Protein AF-A0A2G9ZUY0-F1 (afdb_monomer)

Solvent-accessible surface area (backbone atoms only — not comparable to full-atom values): 12270 Å² total; per-residue (Å²): 106,67,66,59,52,59,14,47,64,51,14,55,31,58,81,40,54,87,73,83,56,62,70,67,46,38,54,47,5,44,55,24,40,57,48,43,39,56,65,32,56,55,41,53,61,54,41,60,54,53,52,50,53,46,62,76,49,45,96,81,33,92,55,50,66,33,51,50,32,45,42,45,16,36,52,19,32,31,48,12,42,27,52,40,38,52,67,50,48,48,62,81,48,26,72,45,37,66,94,46,47,48,51,58,41,17,49,52,30,24,49,42,33,24,54,45,28,40,51,50,20,54,49,46,55,54,47,65,77,73,42,48,78,89,35,64,54,67,67,39,49,51,51,13,54,50,18,40,54,50,12,52,53,40,29,35,66,60,14,31,48,57,45,10,54,53,35,38,52,37,11,69,75,72,30,56,72,52,26,64,27,67,74,46,59,65,16,72,68,40,48,50,24,59,58,52,26,51,60,22,49,52,39,22,51,49,8,50,48,32,44,51,50,44,50,53,45,24,49,42,49,51,74,66,48,70,76,80,79,80,74,89,87,88,85,85,90,79,90,132

Mean predicted aligned error: 6.84 Å

Radius of gyration: 23.86 Å; Cα contacts (8 Å, |Δi|>4): 306; chains: 1; bounding box: 61×29×88 Å

Structure (mmCIF, N/CA/C/O backbone):
data_AF-A0A2G9ZUY0-F1
#
_entry.id   AF-A0A2G9ZUY0-F1
#
loop_
_atom_site.group_PDB
_atom_site.id
_atom_site.type_symbol
_atom_site.label_atom_id
_atom_site.label_alt_id
_atom_site.label_comp_id
_atom_site.label_asym_id
_atom_site.label_entity_id
_atom_site.label_seq_id
_atom_site.pdbx_PDB_ins_code
_atom_site.Cartn_x
_atom_site.Cartn_y
_atom_site.Cartn_z
_atom_site.occupancy
_atom_site.B_iso_or_equiv
_atom_site.auth_seq_id
_atom_site.auth_comp_id
_atom_site.auth_asym_id
_atom_site.auth_atom_id
_atom_site.pdbx_PDB_model_num
ATOM 1 N N . MET A 1 1 ? 13.140 10.279 14.810 1.00 59.69 1 MET A N 1
ATOM 2 C CA . MET A 1 1 ? 13.103 11.668 14.300 1.00 59.69 1 MET A CA 1
ATOM 3 C C . MET A 1 1 ? 14.184 11.906 13.247 1.00 59.69 1 MET A C 1
ATOM 5 O O . MET A 1 1 ? 13.830 12.011 12.085 1.00 59.69 1 MET A O 1
ATOM 9 N N . PHE A 1 2 ? 15.477 11.907 13.608 1.00 71.56 2 PHE A N 1
ATOM 10 C CA . PHE A 1 2 ? 16.575 12.214 12.673 1.00 71.56 2 PHE A CA 1
ATOM 11 C C . PHE A 1 2 ? 16.658 11.255 11.476 1.00 71.56 2 PHE A C 1
ATOM 13 O O . PHE A 1 2 ? 16.732 11.712 10.345 1.00 71.56 2 PHE A O 1
ATOM 20 N N . LEU A 1 3 ? 16.549 9.940 11.709 1.00 73.94 3 LEU A N 1
ATOM 21 C CA . LEU A 1 3 ? 16.533 8.956 10.620 1.00 73.94 3 LEU A CA 1
ATOM 22 C C . LEU A 1 3 ? 15.340 9.160 9.677 1.00 73.94 3 LEU A C 1
ATOM 24 O O . LEU A 1 3 ? 15.550 9.239 8.479 1.00 73.94 3 LEU A O 1
ATOM 28 N N . TYR A 1 4 ? 14.120 9.319 10.200 1.00 74.44 4 TYR A N 1
ATOM 29 C CA . TYR A 1 4 ? 12.908 9.509 9.386 1.00 74.44 4 TYR A CA 1
ATOM 30 C C . TYR A 1 4 ? 12.901 10.827 8.596 1.00 74.44 4 TYR A C 1
ATOM 32 O O . TYR A 1 4 ? 12.612 10.821 7.408 1.00 74.44 4 TYR A O 1
ATOM 40 N N . LEU A 1 5 ? 13.219 11.957 9.237 1.00 80.38 5 LEU A N 1
ATOM 41 C CA . LEU A 1 5 ? 13.191 13.267 8.578 1.00 80.38 5 LEU A CA 1
ATOM 42 C C . LEU A 1 5 ? 14.406 13.481 7.673 1.00 80.38 5 LEU A C 1
ATOM 44 O O . LEU A 1 5 ? 14.263 14.021 6.584 1.00 80.38 5 LEU A O 1
ATOM 48 N N . GLY A 1 6 ? 15.591 13.042 8.103 1.00 80.88 6 GLY A N 1
ATOM 49 C CA . GLY A 1 6 ? 16.813 13.159 7.312 1.00 80.88 6 GLY A CA 1
ATOM 50 C C . GLY A 1 6 ? 16.762 12.315 6.041 1.00 80.88 6 GLY A C 1
ATOM 51 O O . GLY A 1 6 ? 17.119 12.814 4.978 1.00 80.88 6 GLY A O 1
ATOM 52 N N . SER A 1 7 ? 16.277 11.069 6.135 1.00 84.81 7 SER A N 1
ATOM 53 C CA . SER A 1 7 ? 16.076 10.211 4.958 1.00 84.81 7 SER A CA 1
ATOM 54 C C . SER A 1 7 ? 14.887 10.667 4.115 1.00 84.81 7 SER A C 1
ATOM 56 O O . SER A 1 7 ? 15.090 10.966 2.948 1.00 84.81 7 SER A O 1
ATOM 58 N N . GLY A 1 8 ? 13.698 10.846 4.700 1.00 85.31 8 GLY A N 1
ATOM 59 C CA . GLY A 1 8 ? 12.468 11.135 3.952 1.00 85.31 8 GLY A CA 1
ATOM 60 C C . GLY A 1 8 ? 12.451 12.472 3.206 1.00 85.31 8 GLY A C 1
ATOM 61 O O . GLY A 1 8 ? 11.981 12.558 2.070 1.00 85.31 8 GLY A O 1
ATOM 62 N N . VAL A 1 9 ? 12.987 13.541 3.808 1.00 91.19 9 VAL A N 1
ATOM 63 C CA . VAL A 1 9 ? 12.957 14.873 3.172 1.00 91.19 9 VAL A CA 1
ATOM 64 C C . VAL A 1 9 ? 13.841 14.903 1.926 1.00 91.19 9 VAL A C 1
ATOM 66 O O . VAL A 1 9 ? 13.413 15.388 0.883 1.00 91.19 9 VAL A O 1
ATOM 69 N N . ILE A 1 10 ? 15.058 14.359 2.004 1.00 92.06 10 ILE A N 1
ATOM 70 C CA . ILE A 1 10 ? 15.968 14.297 0.847 1.00 92.06 10 ILE A CA 1
ATOM 71 C C . ILE A 1 10 ? 15.555 13.161 -0.102 1.00 92.06 10 ILE A C 1
ATOM 73 O O . ILE A 1 10 ? 15.639 13.303 -1.321 1.00 92.06 10 ILE A O 1
ATOM 77 N N . GLY A 1 11 ? 15.048 12.054 0.438 1.00 91.62 11 GLY A N 1
ATOM 78 C CA . GLY A 1 11 ? 14.553 10.898 -0.305 1.00 91.62 11 GLY A CA 1
ATOM 79 C C . GLY A 1 11 ? 13.386 11.219 -1.238 1.00 91.62 11 GLY A C 1
ATOM 80 O O . GLY A 1 11 ? 13.266 10.581 -2.279 1.00 91.62 11 GLY A O 1
ATOM 81 N N . THR A 1 12 ? 12.647 12.309 -0.985 1.00 93.62 12 THR A N 1
ATOM 82 C CA . THR A 1 12 ? 11.624 12.863 -1.900 1.00 93.62 12 THR A CA 1
ATOM 83 C C . THR A 1 12 ? 12.144 13.032 -3.339 1.00 93.62 12 THR A C 1
ATOM 85 O O . THR A 1 12 ? 11.386 12.916 -4.306 1.00 93.62 12 THR A O 1
ATOM 88 N N . PHE A 1 13 ? 13.452 13.239 -3.519 1.00 96.12 13 PHE A N 1
ATOM 89 C CA . PHE A 1 13 ? 14.092 13.313 -4.832 1.00 96.12 13 PHE A CA 1
ATOM 90 C C . PHE A 1 13 ? 13.958 12.043 -5.686 1.00 96.12 13 PHE A C 1
ATOM 92 O O . PHE A 1 13 ? 14.128 12.133 -6.902 1.00 96.12 13 PHE A O 1
ATOM 99 N N . HIS A 1 14 ? 13.572 10.891 -5.127 1.00 96.31 14 HIS A N 1
ATOM 100 C CA . HIS A 1 14 ? 13.269 9.697 -5.923 1.00 96.31 14 HIS A CA 1
ATOM 101 C C . HIS A 1 14 ? 12.047 9.838 -6.845 1.00 96.31 14 HIS A C 1
ATOM 103 O O . HIS A 1 14 ? 11.922 9.115 -7.830 1.00 96.31 14 HIS A O 1
ATOM 109 N N . HIS A 1 15 ? 11.195 10.839 -6.611 1.00 96.06 15 HIS A N 1
ATOM 110 C CA . HIS A 1 15 ? 10.113 11.215 -7.522 1.00 96.06 15 HIS A CA 1
ATOM 111 C C . HIS A 1 15 ? 10.594 12.086 -8.687 1.00 96.06 15 HIS A C 1
ATOM 113 O O . HIS A 1 15 ? 9.848 12.321 -9.636 1.00 96.06 15 HIS A O 1
ATOM 119 N N . LEU A 1 16 ? 11.832 12.576 -8.616 1.00 96.62 16 LEU A N 1
ATOM 120 C CA . LEU A 1 16 ? 12.388 13.537 -9.557 1.00 96.62 16 LEU A CA 1
ATOM 121 C C . LEU A 1 16 ? 13.420 12.922 -10.507 1.00 96.62 16 LEU A C 1
ATOM 123 O O . LEU A 1 16 ? 13.912 13.627 -11.381 1.00 96.62 16 LEU A O 1
ATOM 127 N N . TYR A 1 17 ? 13.731 11.624 -10.404 1.00 96.50 17 TYR A N 1
ATOM 128 C CA . TYR A 1 17 ? 14.809 11.025 -11.202 1.00 96.50 17 TYR A CA 1
ATOM 129 C C . TYR A 1 17 ? 14.696 11.295 -12.701 1.00 96.50 17 TYR A C 1
ATOM 131 O O . TYR A 1 17 ? 15.689 11.609 -13.352 1.00 96.50 17 TYR A O 1
ATOM 139 N N . TRP A 1 18 ? 13.481 11.187 -13.238 1.00 95.75 18 TRP A N 1
ATOM 140 C CA . TRP A 1 18 ? 13.236 11.182 -14.678 1.00 95.75 18 TRP A CA 1
ATOM 141 C C . TRP A 1 18 ? 12.350 12.353 -15.130 1.00 95.75 18 TRP A C 1
ATOM 143 O O . TRP A 1 18 ? 11.619 12.231 -16.108 1.00 95.75 18 TRP A O 1
ATOM 153 N N . VAL A 1 19 ? 12.412 13.498 -14.429 1.00 96.00 19 VAL A N 1
ATOM 154 C CA . VAL A 1 19 ? 11.642 14.723 -14.762 1.00 96.00 19 VAL A CA 1
ATOM 155 C C . VAL A 1 19 ? 12.513 15.895 -15.236 1.00 96.00 19 VAL A C 1
ATOM 157 O O . VAL A 1 19 ? 12.084 17.045 -15.219 1.00 96.00 19 VAL A O 1
ATOM 160 N N . GLY A 1 20 ? 13.745 15.615 -15.671 1.00 94.56 20 GLY A N 1
ATOM 161 C CA . GLY A 1 20 ? 14.671 16.628 -16.194 1.00 94.56 20 GLY A CA 1
ATOM 162 C C . GLY A 1 20 ? 15.571 17.284 -15.142 1.00 94.56 20 GLY A C 1
ATOM 163 O O . GLY A 1 20 ? 16.144 18.339 -15.401 1.00 94.56 20 GLY A O 1
ATOM 164 N N . THR A 1 21 ? 15.715 16.682 -13.958 1.00 95.75 21 THR A N 1
ATOM 165 C CA . THR A 1 21 ? 16.623 17.191 -12.918 1.00 95.75 21 THR A CA 1
ATOM 166 C C . THR A 1 21 ? 18.082 16.766 -13.137 1.00 95.75 21 THR A C 1
ATOM 168 O O . THR A 1 21 ? 18.325 15.723 -13.745 1.00 95.75 21 THR A O 1
ATOM 171 N N . PRO A 1 22 ? 19.068 17.503 -12.587 1.00 96.44 22 PRO A N 1
ATOM 172 C CA . PRO A 1 22 ? 20.481 17.127 -12.663 1.00 96.44 22 PRO A CA 1
ATOM 173 C C . PRO A 1 22 ? 20.800 15.782 -11.990 1.00 96.44 22 PRO A C 1
ATOM 175 O O . PRO A 1 22 ? 20.168 15.405 -11.004 1.00 96.44 22 PRO A O 1
ATOM 178 N N . THR A 1 23 ? 21.872 15.113 -12.430 1.00 95.56 23 THR A N 1
ATOM 179 C CA . THR A 1 23 ? 22.335 13.814 -11.893 1.00 95.56 23 TH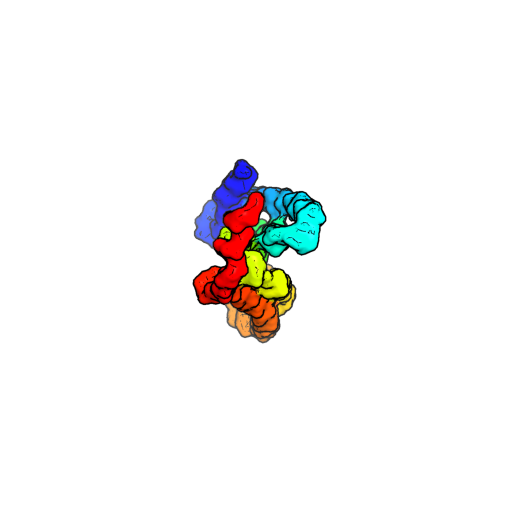R A CA 1
ATOM 180 C C . THR A 1 23 ? 22.565 13.811 -10.378 1.00 95.56 23 THR A C 1
ATOM 182 O O . THR A 1 23 ? 22.361 12.790 -9.725 1.00 95.56 23 THR A O 1
ATOM 185 N N . ALA A 1 24 ? 22.940 14.951 -9.788 1.00 96.31 24 ALA A N 1
ATOM 186 C CA . ALA A 1 24 ? 23.095 15.079 -8.339 1.00 96.31 24 ALA A CA 1
ATOM 187 C C . ALA A 1 24 ? 21.793 14.768 -7.571 1.00 96.31 24 ALA A C 1
ATOM 189 O O . ALA A 1 24 ? 21.844 14.142 -6.515 1.00 96.31 24 ALA A O 1
ATOM 190 N N . ILE A 1 25 ? 20.630 15.137 -8.123 1.00 95.69 25 ILE A N 1
ATOM 191 C CA . ILE A 1 25 ? 19.314 14.843 -7.535 1.00 95.69 25 ILE A CA 1
ATOM 192 C C . ILE A 1 25 ? 19.026 13.342 -7.585 1.00 95.69 25 ILE A C 1
ATOM 194 O O . ILE A 1 25 ? 18.541 12.783 -6.605 1.00 95.69 25 ILE A O 1
ATOM 198 N N . ILE A 1 26 ? 19.405 12.670 -8.678 1.00 95.88 26 ILE A N 1
ATOM 199 C CA . ILE A 1 26 ? 19.293 11.210 -8.801 1.00 95.88 26 ILE A CA 1
ATOM 200 C C . ILE A 1 26 ? 20.142 10.512 -7.734 1.00 95.88 26 ILE A C 1
ATOM 202 O O . ILE A 1 26 ? 19.653 9.618 -7.047 1.00 95.88 26 ILE A O 1
ATOM 206 N N . ALA A 1 27 ? 21.396 10.936 -7.558 1.00 95.44 27 ALA A N 1
ATOM 207 C CA . ALA A 1 27 ? 22.297 10.347 -6.569 1.00 95.44 27 ALA A CA 1
ATOM 208 C C . ALA A 1 27 ? 21.789 10.543 -5.130 1.00 95.44 27 ALA A C 1
ATOM 210 O O . ALA A 1 27 ? 21.731 9.584 -4.359 1.00 95.44 27 ALA A O 1
ATOM 211 N N . LEU A 1 28 ? 21.382 11.768 -4.779 1.00 95.38 28 LEU A N 1
ATOM 212 C CA . LEU A 1 28 ? 20.842 12.077 -3.454 1.00 95.38 28 LEU A CA 1
ATOM 213 C C . LEU A 1 28 ? 19.541 11.321 -3.189 1.00 95.38 28 LEU A C 1
ATOM 215 O O . LEU A 1 28 ? 19.419 10.678 -2.148 1.00 95.38 28 LEU A O 1
ATOM 219 N N . GLY A 1 29 ? 18.605 11.343 -4.140 1.00 94.94 29 GLY A N 1
ATOM 220 C CA . GLY A 1 29 ? 17.352 10.613 -4.015 1.00 94.94 29 GLY A CA 1
ATOM 221 C C . GLY A 1 29 ? 17.595 9.123 -3.814 1.00 94.94 29 GLY A C 1
ATOM 222 O O . GLY A 1 29 ? 17.032 8.561 -2.885 1.00 94.94 29 GLY A O 1
ATOM 223 N N . ALA A 1 30 ? 18.506 8.504 -4.572 1.00 95.25 30 ALA A N 1
ATOM 224 C CA . ALA A 1 30 ? 18.790 7.070 -4.469 1.00 95.25 30 ALA A CA 1
ATOM 225 C C . ALA A 1 30 ? 19.352 6.664 -3.106 1.00 95.25 30 ALA A C 1
ATOM 227 O O . ALA A 1 30 ? 18.904 5.677 -2.524 1.00 95.25 30 ALA A O 1
ATOM 228 N N . VAL A 1 31 ? 20.312 7.428 -2.583 1.00 94.81 31 VAL A N 1
ATOM 229 C CA . VAL A 1 31 ? 20.947 7.123 -1.295 1.00 94.81 31 VAL A CA 1
ATOM 230 C C . VAL A 1 31 ? 19.981 7.366 -0.139 1.00 94.81 31 VAL A C 1
ATOM 232 O O . VAL A 1 31 ? 19.813 6.494 0.711 1.00 94.81 31 VAL A O 1
ATOM 235 N N . PHE A 1 32 ? 19.325 8.528 -0.098 1.00 94.38 32 PHE A N 1
ATOM 236 C CA . PHE A 1 32 ? 18.494 8.897 1.048 1.00 94.38 32 PHE A CA 1
ATOM 237 C C . PHE A 1 32 ? 17.175 8.122 1.094 1.00 94.38 32 PHE A C 1
ATOM 239 O O . PHE A 1 32 ? 16.793 7.688 2.176 1.00 94.38 32 PHE A O 1
ATOM 246 N N . SER A 1 33 ? 16.550 7.827 -0.049 1.00 92.88 33 SER A N 1
ATOM 247 C CA . SER A 1 33 ? 15.370 6.947 -0.086 1.00 92.88 33 SER A CA 1
ATOM 248 C C . SER A 1 33 ? 15.699 5.496 0.286 1.00 92.88 33 SER A C 1
ATOM 250 O O . SER A 1 33 ? 14.891 4.815 0.909 1.00 92.88 33 SER A O 1
ATOM 252 N N . ALA A 1 34 ? 16.906 5.001 -0.018 1.00 92.44 34 ALA A N 1
ATOM 253 C CA . ALA A 1 34 ? 17.335 3.680 0.445 1.00 92.44 34 ALA A CA 1
ATOM 254 C C . ALA A 1 34 ? 17.474 3.627 1.977 1.00 92.44 34 ALA A C 1
ATOM 256 O O . ALA A 1 34 ? 17.140 2.615 2.598 1.00 92.44 34 ALA A O 1
ATOM 257 N N . LEU A 1 35 ? 17.917 4.726 2.599 1.00 92.12 35 LEU A N 1
ATOM 258 C CA . LEU A 1 35 ? 17.996 4.842 4.056 1.00 92.12 35 LEU A CA 1
ATOM 259 C C . LEU A 1 35 ? 16.618 4.860 4.726 1.00 92.12 35 LEU A C 1
ATOM 261 O O . LEU A 1 35 ? 16.534 4.486 5.895 1.00 92.12 35 LEU A O 1
ATOM 265 N N . GLU A 1 36 ? 15.548 5.227 4.014 1.00 88.94 36 GLU A N 1
ATOM 266 C CA . GLU A 1 36 ? 14.185 5.182 4.557 1.00 88.94 36 GLU A CA 1
ATOM 267 C C . GLU A 1 36 ? 13.765 3.759 4.932 1.00 88.94 36 GLU A C 1
ATOM 269 O O . GLU A 1 36 ? 13.009 3.590 5.880 1.00 88.94 36 GLU A O 1
ATOM 274 N N . VAL A 1 37 ? 14.300 2.718 4.284 1.00 85.44 37 VAL A N 1
ATOM 275 C CA . VAL A 1 37 ? 13.960 1.316 4.595 1.00 85.44 37 VAL A CA 1
ATOM 276 C C . VAL A 1 37 ? 14.457 0.892 5.983 1.00 85.44 37 VAL A C 1
ATOM 278 O O . VAL A 1 37 ? 13.845 0.042 6.635 1.00 85.44 37 VAL A O 1
ATOM 281 N N . VAL A 1 38 ? 15.531 1.513 6.481 1.00 85.31 38 VAL A N 1
ATOM 282 C CA . VAL A 1 38 ? 16.131 1.190 7.785 1.00 85.31 38 VAL A CA 1
ATOM 283 C C . VAL A 1 38 ? 15.124 1.366 8.930 1.00 85.31 38 VAL A C 1
ATOM 285 O O . VAL A 1 38 ? 14.845 0.382 9.619 1.00 85.31 38 VAL A O 1
ATOM 288 N N . PRO A 1 39 ? 14.515 2.547 9.155 1.00 83.50 39 PRO A N 1
ATOM 289 C CA . PRO A 1 39 ? 13.523 2.698 10.211 1.00 83.50 39 PRO A CA 1
ATOM 290 C C . PRO A 1 39 ? 12.248 1.868 9.983 1.00 83.50 39 PRO A C 1
ATOM 292 O O . PRO A 1 39 ? 11.635 1.453 10.967 1.00 83.50 39 PRO A O 1
ATOM 295 N N . LEU A 1 40 ? 11.863 1.570 8.733 1.00 81.19 40 LEU A N 1
ATOM 296 C CA . LEU A 1 40 ? 10.720 0.684 8.454 1.00 81.19 40 LEU A CA 1
ATOM 297 C C . LEU A 1 40 ? 10.977 -0.737 8.978 1.00 81.19 40 LEU A C 1
ATOM 299 O O . LEU A 1 40 ? 10.069 -1.361 9.523 1.00 81.19 40 LEU A O 1
ATOM 303 N N . SER A 1 41 ? 12.218 -1.227 8.880 1.00 76.06 41 SER A N 1
ATOM 304 C CA . SER A 1 41 ? 12.600 -2.544 9.407 1.00 76.06 41 SER A CA 1
ATOM 305 C C . SER A 1 41 ? 12.561 -2.614 10.940 1.00 76.06 41 SER A C 1
ATOM 307 O O . SER A 1 41 ? 12.185 -3.640 11.507 1.00 76.06 41 SER A O 1
ATOM 309 N N . LEU A 1 42 ? 12.864 -1.503 11.623 1.00 79.69 42 LEU A N 1
ATOM 310 C CA . LEU A 1 42 ? 12.881 -1.438 13.087 1.00 79.69 42 LEU A CA 1
ATOM 311 C C . LEU A 1 42 ? 11.476 -1.480 13.710 1.00 79.69 42 LEU A C 1
ATOM 313 O O . LEU A 1 42 ? 11.314 -1.996 14.815 1.00 79.69 42 LEU A O 1
ATOM 317 N N . LEU A 1 43 ? 10.447 -1.029 12.985 1.00 76.62 43 LEU A N 1
ATOM 318 C CA . LEU A 1 43 ? 9.042 -1.107 13.418 1.00 76.62 43 LEU A CA 1
ATOM 319 C C . LEU A 1 43 ? 8.529 -2.548 13.575 1.00 76.62 43 LEU A C 1
ATOM 321 O O . LEU A 1 43 ? 7.5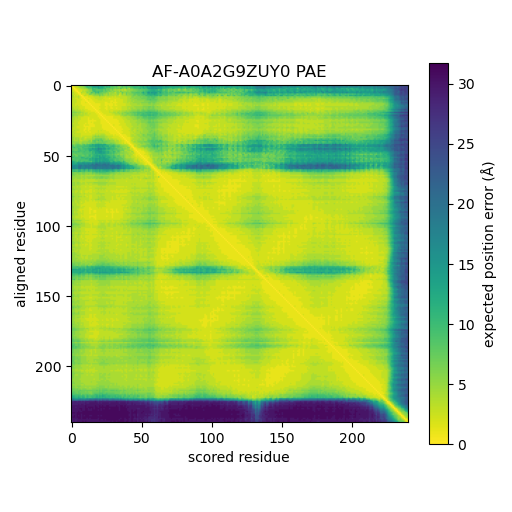47 -2.780 14.284 1.00 76.62 43 LEU A O 1
ATOM 325 N N . GLY A 1 44 ? 9.208 -3.533 12.978 1.00 68.75 44 GLY A N 1
ATOM 326 C CA . GLY A 1 44 ? 8.919 -4.951 13.198 1.00 68.75 44 GLY A CA 1
ATOM 327 C C . GLY A 1 44 ? 9.149 -5.397 14.648 1.00 68.75 44 GLY A C 1
ATOM 328 O O . GLY A 1 44 ? 8.389 -6.214 15.165 1.00 68.75 44 GLY A O 1
ATOM 329 N N . PHE A 1 45 ? 10.129 -4.820 15.352 1.00 71.19 45 PHE A N 1
ATOM 330 C CA . PHE A 1 45 ? 10.373 -5.130 16.769 1.00 71.19 45 PHE A CA 1
ATOM 331 C C . PHE A 1 45 ? 9.260 -4.602 17.684 1.00 71.19 45 PHE A C 1
ATOM 333 O O . PHE A 1 45 ? 8.959 -5.197 18.721 1.00 71.19 45 PHE A O 1
ATOM 340 N N . GLU A 1 46 ? 8.592 -3.526 17.274 1.00 74.94 46 GLU A N 1
ATOM 341 C CA . GLU A 1 46 ? 7.501 -2.902 18.022 1.00 74.94 46 GLU A CA 1
ATOM 342 C C . GLU A 1 46 ? 6.219 -3.753 17.996 1.00 74.94 46 GLU A C 1
ATOM 344 O O . GLU A 1 46 ? 5.436 -3.748 18.948 1.00 74.94 46 GLU A O 1
ATOM 349 N N . VAL A 1 47 ? 6.042 -4.590 16.967 1.00 76.50 47 VAL A N 1
ATOM 350 C CA . VAL A 1 47 ? 4.961 -5.592 16.900 1.00 76.50 47 VAL A CA 1
ATOM 351 C C . VAL A 1 47 ? 5.064 -6.602 18.041 1.00 76.50 47 VAL A C 1
ATOM 353 O O . VAL A 1 47 ? 4.060 -6.903 18.683 1.00 76.50 47 VAL A O 1
ATOM 356 N N . ALA A 1 48 ? 6.269 -7.102 18.334 1.00 74.00 48 ALA A N 1
ATOM 357 C CA . ALA A 1 48 ? 6.476 -8.098 19.384 1.00 74.00 48 ALA A CA 1
ATOM 358 C C . ALA A 1 48 ? 6.140 -7.548 20.779 1.00 74.00 48 ALA A C 1
ATOM 360 O O . ALA A 1 48 ? 5.608 -8.271 21.621 1.00 74.00 48 ALA A O 1
ATOM 361 N N . HIS A 1 49 ? 6.419 -6.266 21.025 1.00 80.38 49 HIS A N 1
ATOM 362 C CA . HIS A 1 49 ? 6.019 -5.603 22.264 1.00 80.38 49 HIS A CA 1
ATOM 363 C C . HIS A 1 49 ? 4.492 -5.462 22.355 1.00 80.38 49 HIS A C 1
ATOM 365 O O . HIS A 1 49 ? 3.894 -5.843 23.359 1.00 80.38 49 HIS A O 1
ATOM 371 N N . ASN A 1 50 ? 3.847 -4.999 21.282 1.00 79.00 50 ASN A N 1
ATOM 372 C CA . ASN A 1 50 ? 2.396 -4.814 21.229 1.00 79.00 50 ASN A CA 1
ATOM 373 C C . ASN A 1 50 ? 1.605 -6.128 21.362 1.00 79.00 50 ASN A C 1
ATOM 375 O O . ASN A 1 50 ? 0.557 -6.157 22.007 1.00 79.00 50 ASN A O 1
ATOM 379 N N . LEU A 1 51 ? 2.117 -7.231 20.809 1.00 79.88 51 LEU A N 1
ATOM 380 C CA . LEU A 1 51 ? 1.524 -8.560 20.986 1.00 79.88 51 LEU A CA 1
ATOM 381 C C . LEU A 1 51 ? 1.563 -9.013 22.452 1.00 79.88 51 LEU A C 1
ATOM 383 O O . LEU A 1 51 ? 0.540 -9.455 22.970 1.00 79.88 51 LEU A O 1
ATOM 387 N N . LYS A 1 52 ? 2.689 -8.808 23.150 1.00 81.50 52 LYS A N 1
ATOM 388 C CA . LYS A 1 52 ? 2.803 -9.104 24.590 1.00 81.50 52 LYS A CA 1
ATOM 389 C C . LYS A 1 52 ? 1.821 -8.286 25.431 1.00 81.50 52 LYS A C 1
ATOM 391 O O . LYS A 1 52 ? 1.284 -8.797 26.409 1.00 81.50 52 LYS A O 1
ATOM 396 N N . VAL A 1 53 ? 1.558 -7.032 25.050 1.00 81.00 53 VAL A N 1
ATOM 397 C CA . VAL A 1 53 ? 0.557 -6.179 25.717 1.00 81.00 53 VAL A CA 1
ATOM 398 C C . VAL A 1 53 ? -0.856 -6.748 25.557 1.00 81.00 53 VAL A C 1
ATOM 400 O O . VAL A 1 53 ? -1.608 -6.771 26.532 1.00 81.00 53 VAL A O 1
ATOM 403 N N . ILE A 1 54 ? -1.218 -7.250 24.369 1.00 81.50 54 ILE A N 1
ATOM 404 C CA . ILE A 1 54 ? -2.510 -7.929 24.163 1.00 81.50 54 ILE A CA 1
ATOM 405 C C . ILE A 1 54 ? -2.595 -9.194 25.025 1.00 81.50 54 ILE A C 1
ATOM 407 O O . ILE A 1 54 ? -3.605 -9.401 25.694 1.00 81.50 54 ILE A O 1
ATOM 411 N N . GLU A 1 55 ? -1.554 -10.029 25.016 1.00 80.19 55 GLU A N 1
ATOM 412 C CA . GLU A 1 55 ? -1.515 -11.281 25.785 1.00 80.19 55 GLU A CA 1
ATOM 413 C C . GLU A 1 55 ? -1.672 -11.028 27.289 1.00 80.19 55 GLU A C 1
ATOM 415 O O . GLU A 1 55 ? -2.486 -11.682 27.942 1.00 80.19 55 GLU A O 1
ATOM 420 N N . ALA A 1 56 ? -0.972 -10.026 27.827 1.00 80.50 56 ALA A N 1
ATOM 421 C CA . ALA A 1 56 ? -1.088 -9.622 29.226 1.00 80.50 56 ALA A CA 1
ATOM 422 C C . ALA A 1 56 ? -2.469 -9.032 29.573 1.00 80.50 56 ALA A C 1
ATOM 424 O O . ALA A 1 56 ? -2.920 -9.142 30.712 1.00 80.50 56 ALA A O 1
ATOM 425 N N . GLY A 1 57 ? -3.148 -8.408 28.605 1.00 75.44 57 GLY A N 1
ATOM 426 C CA . GLY A 1 57 ? -4.476 -7.815 28.776 1.00 75.44 57 GLY A CA 1
ATOM 427 C C . GLY A 1 57 ? -5.638 -8.819 28.797 1.00 75.44 57 GLY A C 1
ATOM 428 O O . GLY A 1 57 ? -6.752 -8.439 29.165 1.00 75.44 57 GLY A O 1
ATOM 429 N N . GLY A 1 58 ? -5.403 -10.080 28.419 1.00 79.19 58 GLY A N 1
ATOM 430 C CA . GLY A 1 58 ? -6.421 -11.133 28.373 1.00 79.19 58 GLY A CA 1
ATOM 431 C C . GLY A 1 58 ? -7.428 -11.001 27.218 1.00 79.19 58 GLY A C 1
ATOM 432 O O . GLY A 1 58 ? -7.339 -10.128 26.353 1.00 79.19 58 GLY A O 1
ATOM 433 N N . THR A 1 59 ? -8.420 -11.897 27.176 1.00 72.38 59 THR A N 1
ATOM 434 C CA . THR A 1 59 ? -9.390 -11.982 26.064 1.00 72.38 59 THR A CA 1
ATOM 435 C C . THR A 1 59 ? -10.332 -10.782 25.967 1.00 72.38 59 THR A C 1
ATOM 437 O O . THR A 1 59 ? -10.733 -10.431 24.858 1.00 72.38 59 THR A O 1
ATOM 440 N N . GLU A 1 60 ? -10.619 -10.136 27.100 1.00 76.62 60 GLU A N 1
ATOM 441 C CA . GLU A 1 60 ? -11.529 -8.987 27.247 1.00 76.62 60 GLU A CA 1
ATOM 442 C C . GLU A 1 60 ? -10.817 -7.627 27.108 1.00 76.62 60 GLU A C 1
ATOM 444 O O . GLU A 1 60 ? -11.345 -6.579 27.501 1.00 76.62 60 GLU A O 1
ATOM 449 N N . TYR A 1 61 ? -9.590 -7.616 26.577 1.00 84.88 61 TYR A N 1
ATOM 450 C CA . TYR A 1 61 ? -8.808 -6.394 26.476 1.00 84.88 61 TYR A CA 1
ATOM 451 C C . TYR A 1 61 ? -9.476 -5.357 25.562 1.00 84.88 61 TYR A C 1
ATOM 453 O O . TYR A 1 61 ? -9.647 -5.548 24.356 1.00 84.88 61 TYR A O 1
ATOM 461 N N . ALA A 1 62 ? -9.807 -4.205 26.147 1.00 84.44 62 ALA A N 1
ATOM 462 C CA . ALA A 1 62 ? -10.601 -3.149 25.525 1.00 84.44 62 ALA A CA 1
ATOM 463 C C . ALA A 1 62 ? -10.033 -2.605 24.200 1.00 84.44 62 ALA A C 1
ATOM 465 O O . ALA A 1 62 ? -10.804 -2.146 23.358 1.00 84.44 62 ALA A O 1
ATOM 466 N N . TYR A 1 63 ? -8.709 -2.647 24.022 1.00 88.56 63 TYR A N 1
ATOM 467 C CA . TYR A 1 63 ? -8.012 -2.105 22.850 1.00 88.56 63 TYR A CA 1
ATOM 468 C C . TYR A 1 63 ? -7.494 -3.186 21.897 1.00 88.56 63 TYR A C 1
ATOM 470 O O . TYR A 1 63 ? -6.711 -2.891 21.000 1.00 88.56 63 TYR A O 1
ATOM 478 N N . LYS A 1 64 ? -7.943 -4.436 22.046 1.00 90.50 64 LYS A N 1
ATOM 479 C CA . LYS A 1 64 ? -7.492 -5.575 21.234 1.00 90.50 64 LYS A CA 1
ATOM 480 C C . LYS A 1 64 ? -7.508 -5.292 19.726 1.00 90.50 64 LYS A C 1
ATOM 482 O O . LYS A 1 64 ? -6.490 -5.462 19.064 1.00 90.50 64 LYS A O 1
ATOM 487 N N . TRP A 1 65 ? -8.634 -4.820 19.185 1.00 93.00 65 TRP A N 1
ATOM 488 C CA . TRP A 1 65 ? -8.756 -4.542 17.745 1.00 93.00 65 TRP A CA 1
ATOM 489 C C . TRP A 1 65 ? -7.920 -3.357 17.283 1.00 93.00 65 TRP A C 1
ATOM 491 O O . TRP A 1 65 ? -7.325 -3.431 16.215 1.00 93.00 65 TRP A O 1
ATOM 501 N N . LEU A 1 66 ? -7.827 -2.302 18.095 1.00 92.38 66 LEU A N 1
ATOM 502 C CA . LEU A 1 66 ? -6.935 -1.173 17.830 1.00 92.38 66 LEU A CA 1
ATOM 503 C C . LEU A 1 66 ? -5.500 -1.669 17.652 1.00 92.38 66 LEU A C 1
ATOM 505 O O . LEU A 1 66 ? -4.866 -1.367 16.641 1.00 92.38 66 LEU A O 1
ATOM 509 N N . ILE A 1 67 ? -5.008 -2.477 18.597 1.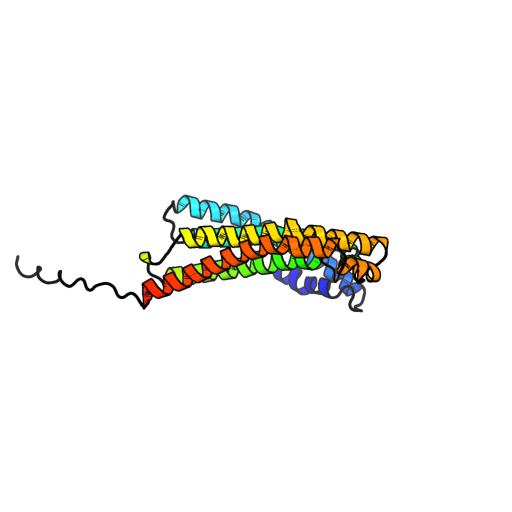00 91.00 67 ILE A N 1
ATOM 510 C CA . ILE A 1 67 ? -3.644 -3.000 18.525 1.00 91.00 67 ILE A CA 1
ATOM 511 C C . ILE A 1 67 ? -3.490 -3.949 17.331 1.00 91.00 67 ILE A C 1
ATOM 513 O O . ILE A 1 67 ? -2.466 -3.883 16.662 1.00 91.00 67 ILE A O 1
ATOM 517 N N . TYR A 1 68 ? -4.490 -4.762 16.971 1.00 93.44 68 TYR A N 1
ATOM 518 C CA . TYR A 1 68 ? -4.409 -5.560 15.739 1.00 93.44 68 TYR A CA 1
ATOM 519 C C . TYR A 1 68 ? -4.275 -4.706 14.478 1.00 93.44 68 TYR A C 1
ATOM 521 O O . TYR A 1 68 ? -3.414 -4.996 13.650 1.00 93.44 68 TYR A O 1
ATOM 529 N N . PHE A 1 69 ? -5.065 -3.637 14.337 1.00 94.81 69 PHE A N 1
ATOM 530 C CA . PHE A 1 69 ? -4.891 -2.699 13.227 1.00 94.81 69 PHE A CA 1
ATOM 531 C C . PHE A 1 69 ? -3.499 -2.057 13.257 1.00 94.81 69 PHE A C 1
ATOM 533 O O . PHE A 1 69 ? -2.863 -1.965 12.214 1.00 94.81 69 PHE A O 1
ATOM 540 N N . PHE A 1 70 ? -2.982 -1.700 14.436 1.00 91.31 70 PHE A N 1
ATOM 541 C CA . PHE A 1 70 ? -1.626 -1.164 14.589 1.00 91.31 70 PHE A CA 1
ATOM 542 C C . PHE A 1 70 ? -0.528 -2.178 14.215 1.00 91.31 70 PHE A C 1
ATOM 544 O O . PHE A 1 70 ? 0.445 -1.834 13.554 1.00 91.31 70 PHE A O 1
ATOM 551 N N . ILE A 1 71 ? -0.704 -3.454 14.555 1.00 91.50 71 ILE A N 1
ATOM 552 C CA . ILE A 1 71 ? 0.197 -4.533 14.131 1.00 91.50 71 ILE A CA 1
ATOM 553 C C . ILE A 1 71 ? 0.176 -4.676 12.605 1.00 91.50 71 ILE A C 1
ATOM 555 O O . ILE A 1 71 ? 1.234 -4.812 11.987 1.00 91.50 71 ILE A O 1
ATOM 559 N N . SER A 1 72 ? -1.004 -4.598 11.981 1.00 94.00 72 SER A N 1
ATOM 560 C CA . SER A 1 72 ? -1.107 -4.576 10.521 1.00 94.00 72 SER A CA 1
ATOM 561 C C . SER A 1 72 ? -0.395 -3.373 9.907 1.00 94.00 72 SER A C 1
ATOM 563 O O . SER A 1 72 ? 0.254 -3.551 8.881 1.00 94.00 72 SER A O 1
ATOM 565 N N . VAL A 1 73 ? -0.452 -2.187 10.528 1.00 94.00 73 VAL A N 1
ATOM 566 C CA . VAL A 1 73 ? 0.320 -1.012 10.079 1.00 94.00 73 VAL A CA 1
ATOM 567 C C . VAL A 1 73 ? 1.799 -1.363 10.002 1.00 94.00 73 VAL A C 1
ATOM 569 O O . VAL A 1 73 ? 2.397 -1.187 8.947 1.00 94.00 73 VAL A O 1
ATOM 572 N N . SER A 1 74 ? 2.387 -1.919 11.063 1.00 91.25 74 SER A N 1
ATOM 573 C CA . SER A 1 74 ? 3.804 -2.304 11.057 1.00 91.25 74 SER A CA 1
ATOM 574 C C . SER A 1 74 ? 4.132 -3.354 9.992 1.00 91.25 74 SER A C 1
ATOM 576 O O . SER A 1 74 ? 5.156 -3.241 9.317 1.00 91.25 74 SER A O 1
ATOM 578 N N . PHE A 1 75 ? 3.260 -4.349 9.793 1.00 92.06 75 PHE A N 1
ATOM 579 C CA . PHE A 1 75 ? 3.422 -5.348 8.733 1.00 92.06 75 PHE A CA 1
ATOM 580 C C . PHE A 1 75 ? 3.457 -4.701 7.341 1.00 92.06 75 PHE A C 1
ATOM 582 O O . PHE A 1 75 ? 4.394 -4.919 6.571 1.00 92.06 75 PHE A O 1
ATOM 589 N N . TRP A 1 76 ? 2.466 -3.868 7.022 1.00 94.88 76 TRP A N 1
ATOM 590 C CA . TRP A 1 76 ? 2.389 -3.180 5.734 1.00 94.88 76 TRP A CA 1
ATOM 591 C C . TRP A 1 76 ? 3.440 -2.089 5.576 1.00 94.88 76 TRP A C 1
ATOM 593 O O . TRP A 1 76 ? 3.817 -1.759 4.455 1.00 94.88 76 TRP A O 1
ATOM 603 N N . ASN A 1 77 ? 3.974 -1.568 6.672 1.00 93.00 77 ASN A N 1
ATOM 604 C CA . ASN A 1 77 ? 5.075 -0.625 6.624 1.00 93.00 77 ASN A CA 1
ATOM 605 C C . ASN A 1 77 ? 6.365 -1.315 6.165 1.00 93.00 77 ASN A C 1
ATOM 607 O O . ASN A 1 77 ? 7.078 -0.803 5.306 1.00 93.00 77 ASN A O 1
ATOM 611 N N . LEU A 1 78 ? 6.623 -2.531 6.649 1.00 90.88 78 LEU A N 1
ATOM 612 C CA . LEU A 1 78 ? 7.735 -3.341 6.158 1.00 90.88 78 LEU A CA 1
ATOM 613 C C . LEU A 1 78 ? 7.497 -3.829 4.722 1.00 90.88 78 LEU A C 1
ATOM 615 O O . LEU A 1 78 ? 8.363 -3.679 3.865 1.00 90.88 78 LEU A O 1
ATOM 619 N N . VAL A 1 79 ? 6.335 -4.423 4.446 1.00 93.12 79 VAL A N 1
ATOM 620 C CA . VAL A 1 79 ? 6.058 -5.075 3.156 1.00 93.12 79 VAL A CA 1
ATOM 621 C C . VAL A 1 79 ? 5.691 -4.061 2.071 1.00 93.12 79 VAL A C 1
ATOM 623 O O . VAL A 1 79 ? 6.293 -4.039 1.001 1.00 93.12 79 VAL A O 1
ATOM 626 N N . GLY A 1 80 ? 4.705 -3.209 2.332 1.00 94.00 80 GLY A N 1
ATOM 627 C CA . GLY A 1 80 ? 4.200 -2.216 1.388 1.00 94.00 80 GLY A CA 1
ATOM 628 C C . GLY A 1 80 ? 5.178 -1.075 1.146 1.00 94.00 80 GLY A C 1
ATOM 629 O O . GLY A 1 80 ? 5.545 -0.821 -0.002 1.00 94.00 80 GLY A O 1
ATOM 630 N N . ALA A 1 81 ? 5.617 -0.401 2.211 1.00 92.38 81 ALA A N 1
ATOM 631 C CA . ALA A 1 81 ? 6.550 0.716 2.076 1.00 92.38 81 ALA A CA 1
ATOM 632 C C . ALA A 1 81 ? 8.001 0.245 1.889 1.00 92.38 81 ALA A C 1
ATOM 634 O O . ALA A 1 81 ? 8.660 0.686 0.954 1.00 92.38 81 ALA A O 1
ATOM 635 N N . GLY A 1 82 ? 8.476 -0.703 2.701 1.00 92.06 82 GLY A N 1
ATOM 636 C CA . GLY A 1 82 ? 9.844 -1.219 2.606 1.00 92.06 82 GLY A CA 1
ATOM 637 C C . GLY A 1 82 ? 10.089 -2.045 1.342 1.00 92.06 82 GLY A C 1
ATOM 638 O O . GLY A 1 82 ? 10.799 -1.604 0.445 1.00 92.06 82 GLY A O 1
ATOM 639 N N . VAL A 1 83 ? 9.506 -3.243 1.247 1.00 93.81 83 VAL A N 1
ATOM 640 C CA . VAL A 1 83 ? 9.801 -4.188 0.151 1.00 93.81 83 VAL A CA 1
ATOM 641 C C . VAL A 1 83 ? 9.312 -3.663 -1.199 1.00 93.81 83 VAL A C 1
ATOM 643 O O . VAL A 1 83 ? 10.102 -3.559 -2.137 1.00 93.81 83 VAL A O 1
ATOM 646 N N . PHE A 1 84 ? 8.027 -3.315 -1.321 1.00 95.44 84 PHE A N 1
ATOM 647 C CA . PHE A 1 84 ? 7.477 -2.858 -2.602 1.00 95.44 84 PHE A CA 1
ATOM 648 C C . PHE A 1 84 ? 7.871 -1.422 -2.959 1.00 95.44 84 PHE A C 1
ATOM 650 O O . PHE A 1 84 ? 7.946 -1.111 -4.145 1.00 95.44 84 PHE A O 1
ATOM 657 N N . GLY A 1 85 ? 8.170 -0.563 -1.980 1.00 94.06 85 GLY A N 1
ATOM 658 C CA . GLY A 1 85 ? 8.764 0.746 -2.261 1.00 94.06 85 GLY A CA 1
ATOM 659 C C . GLY A 1 85 ? 10.186 0.596 -2.790 1.00 94.06 85 GLY A C 1
ATOM 660 O O . GLY A 1 85 ? 10.507 1.119 -3.855 1.00 94.06 85 GLY A O 1
ATOM 661 N N . PHE A 1 86 ? 11.014 -0.216 -2.124 1.00 95.31 86 PHE A N 1
ATOM 662 C CA . PHE A 1 86 ? 12.382 -0.461 -2.575 1.00 95.31 86 PHE A CA 1
ATOM 663 C C . PHE A 1 86 ? 12.447 -1.201 -3.917 1.00 95.31 86 PHE A C 1
ATOM 665 O O . PHE A 1 86 ? 13.358 -0.947 -4.697 1.00 95.31 86 PHE A O 1
ATOM 672 N N . LEU A 1 87 ? 11.463 -2.049 -4.243 1.00 95.31 87 LEU A N 1
ATOM 673 C CA . LEU A 1 87 ? 11.354 -2.708 -5.552 1.00 95.31 87 LEU A CA 1
ATOM 674 C C . LEU A 1 87 ? 11.429 -1.714 -6.719 1.00 95.31 87 LEU A C 1
ATOM 676 O O . LEU A 1 87 ? 12.039 -2.022 -7.737 1.00 95.31 87 LEU A O 1
ATOM 680 N N . ILE A 1 88 ? 10.815 -0.538 -6.583 1.00 96.31 88 ILE A N 1
ATOM 681 C CA . ILE A 1 88 ? 10.772 0.484 -7.636 1.00 96.31 88 ILE A CA 1
ATOM 682 C C . ILE A 1 88 ? 11.725 1.655 -7.368 1.00 96.31 88 ILE A C 1
ATOM 684 O O . ILE A 1 88 ? 11.719 2.613 -8.128 1.00 96.31 88 ILE A O 1
ATOM 688 N N . ASN A 1 89 ? 12.535 1.608 -6.307 1.00 96.62 89 ASN A N 1
ATOM 689 C CA . ASN A 1 89 ? 13.320 2.756 -5.854 1.00 96.62 89 ASN A CA 1
ATOM 690 C C . ASN A 1 89 ? 14.673 2.956 -6.562 1.00 96.62 89 ASN A C 1
ATOM 692 O O . ASN A 1 89 ? 15.014 4.101 -6.844 1.00 96.62 89 ASN A O 1
ATOM 696 N N . PRO A 1 90 ? 15.493 1.923 -6.846 1.00 96.81 90 PRO A N 1
ATOM 697 C CA . PRO A 1 90 ? 16.773 2.133 -7.513 1.00 96.81 90 PRO A CA 1
ATOM 698 C C . PRO A 1 90 ? 16.584 2.830 -8.868 1.00 96.81 90 PRO A C 1
ATOM 700 O O . PRO A 1 90 ? 15.746 2.370 -9.649 1.00 96.81 90 PRO A O 1
ATOM 703 N N . PRO A 1 91 ? 17.377 3.868 -9.210 1.00 96.94 91 PRO A N 1
ATOM 704 C CA . PRO A 1 91 ? 17.196 4.617 -10.455 1.00 96.94 91 PRO A CA 1
ATOM 705 C C . PRO A 1 91 ? 17.141 3.723 -11.696 1.00 96.94 91 PRO A C 1
ATOM 707 O O . PRO A 1 91 ? 16.271 3.898 -12.543 1.00 96.94 91 PRO A O 1
ATOM 710 N N . ILE A 1 92 ? 18.008 2.708 -11.766 1.00 96.62 92 ILE A N 1
ATOM 711 C CA . ILE A 1 92 ? 18.046 1.756 -12.884 1.00 96.62 92 ILE A CA 1
ATOM 712 C C . ILE A 1 92 ? 16.748 0.952 -13.037 1.00 96.62 92 ILE A C 1
ATOM 714 O O . ILE A 1 92 ? 16.339 0.663 -14.157 1.00 96.62 92 ILE A O 1
ATOM 718 N N . VAL A 1 93 ? 16.079 0.613 -11.932 1.00 96.62 93 VAL A N 1
ATOM 719 C CA . VAL A 1 93 ? 14.790 -0.086 -11.975 1.00 96.62 93 VAL A CA 1
ATOM 720 C C . VAL A 1 93 ? 13.678 0.903 -12.301 1.00 96.62 93 VAL A C 1
ATOM 722 O O . VAL A 1 93 ? 12.876 0.641 -13.200 1.00 96.62 93 VAL A O 1
ATOM 725 N N . LEU A 1 94 ? 13.657 2.065 -11.633 1.00 97.19 94 LEU A N 1
ATOM 726 C CA . LEU A 1 94 ? 12.633 3.086 -11.855 1.00 97.19 94 LEU A CA 1
ATOM 727 C C . LEU A 1 94 ? 12.641 3.604 -13.297 1.00 97.19 94 LEU A C 1
ATOM 729 O O . LEU A 1 94 ? 11.584 3.933 -13.817 1.00 97.19 94 LEU A O 1
ATOM 733 N N . TYR A 1 95 ? 13.791 3.597 -13.974 1.00 96.62 95 TYR A N 1
ATOM 734 C CA . TYR A 1 95 ? 13.897 3.947 -15.393 1.00 96.62 95 TYR A CA 1
ATOM 735 C C . TYR A 1 95 ? 12.932 3.143 -16.284 1.00 96.62 95 TYR A C 1
ATOM 737 O O . TYR A 1 95 ? 12.324 3.697 -17.196 1.00 96.62 95 TYR A O 1
ATOM 745 N N . TYR A 1 96 ? 12.738 1.852 -15.988 1.00 97.19 96 TYR A N 1
ATOM 746 C CA . TYR A 1 96 ? 11.811 0.977 -16.720 1.00 97.19 96 TYR A CA 1
ATOM 747 C C . TYR A 1 96 ? 10.452 0.813 -16.024 1.00 97.19 96 TYR A C 1
ATOM 749 O O . TYR A 1 96 ? 9.474 0.422 -16.661 1.00 97.19 96 TYR A O 1
ATOM 757 N N . ALA A 1 97 ? 10.384 1.076 -14.717 1.00 96.56 97 ALA A N 1
ATOM 758 C CA . ALA A 1 97 ? 9.192 0.875 -13.898 1.00 96.56 97 ALA A CA 1
ATOM 759 C C . ALA A 1 97 ? 8.336 2.141 -13.710 1.00 96.56 97 ALA A C 1
ATOM 761 O O . ALA A 1 97 ? 7.191 2.041 -13.261 1.00 96.56 97 ALA A O 1
ATOM 762 N N . GLN A 1 98 ? 8.848 3.332 -14.034 1.00 96.81 98 GLN A N 1
ATOM 763 C CA . GLN A 1 98 ? 8.106 4.574 -13.846 1.00 96.81 98 GLN A CA 1
ATOM 764 C C . GLN A 1 98 ? 6.882 4.626 -14.762 1.00 96.81 98 GLN A C 1
ATOM 766 O O . GLN A 1 98 ? 6.976 4.551 -15.985 1.00 96.81 98 GLN A O 1
ATOM 771 N N . GLY A 1 99 ? 5.710 4.799 -14.149 1.00 93.88 99 GLY A N 1
ATOM 772 C CA . GLY A 1 99 ? 4.457 4.971 -14.878 1.00 93.88 99 GLY A CA 1
ATOM 773 C C . GLY A 1 99 ? 3.834 3.671 -15.393 1.00 93.88 99 GLY A C 1
ATOM 774 O O . GLY A 1 99 ? 2.971 3.734 -16.266 1.00 93.88 99 GLY A O 1
ATOM 775 N N . ILE A 1 100 ? 4.212 2.501 -14.873 1.00 95.50 100 ILE A N 1
ATOM 776 C CA . ILE A 1 100 ? 3.533 1.219 -15.147 1.00 95.50 100 ILE A CA 1
ATOM 777 C C . ILE A 1 100 ? 2.916 0.623 -13.870 1.00 95.50 100 ILE A C 1
ATOM 779 O O . ILE A 1 100 ? 3.027 1.186 -12.780 1.00 95.50 100 ILE A O 1
ATOM 783 N N . ASN A 1 101 ? 2.241 -0.522 -13.997 1.00 94.50 101 ASN A N 1
ATOM 784 C CA . ASN A 1 101 ? 1.473 -1.159 -12.921 1.00 94.50 101 ASN A CA 1
ATOM 785 C C . ASN A 1 101 ? 2.304 -1.659 -11.722 1.00 94.50 101 ASN A C 1
ATOM 787 O O . ASN A 1 101 ? 1.718 -2.085 -10.730 1.00 94.50 101 ASN A O 1
ATOM 791 N N . THR A 1 102 ? 3.636 -1.546 -11.742 1.00 94.81 102 THR A N 1
ATOM 792 C CA . THR A 1 102 ? 4.477 -1.789 -10.558 1.00 94.81 102 THR A CA 1
ATOM 793 C C . THR A 1 102 ? 4.295 -0.717 -9.478 1.00 94.81 102 THR A C 1
ATOM 795 O O . THR A 1 102 ? 4.283 -1.047 -8.295 1.00 94.81 102 THR A O 1
ATOM 798 N N . THR A 1 103 ? 4.078 0.552 -9.849 1.00 96.12 103 THR A N 1
ATOM 799 C CA . THR A 1 103 ? 3.843 1.642 -8.884 1.00 96.12 103 THR A CA 1
ATOM 800 C C . THR A 1 103 ? 2.554 1.441 -8.069 1.00 96.12 103 THR A C 1
ATOM 802 O O . THR A 1 103 ? 2.612 1.570 -6.844 1.00 96.12 103 THR A O 1
ATOM 805 N N . PRO A 1 104 ? 1.407 1.058 -8.672 1.00 96.12 104 PRO A N 1
ATOM 806 C CA . PRO A 1 104 ? 0.206 0.673 -7.934 1.00 96.12 104 PRO A CA 1
ATOM 807 C C . PRO A 1 104 ? 0.385 -0.418 -6.871 1.00 96.12 104 PRO A C 1
ATOM 809 O O . PRO A 1 104 ? -0.350 -0.389 -5.884 1.00 96.12 104 PRO A O 1
ATOM 812 N N . IL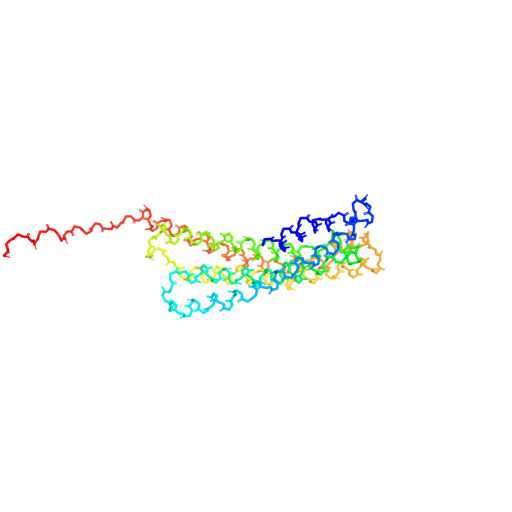E A 1 105 ? 1.331 -1.355 -7.042 1.00 95.88 105 ILE A N 1
ATOM 813 C CA . ILE A 1 105 ? 1.628 -2.387 -6.031 1.00 95.88 105 ILE A CA 1
ATOM 814 C C . ILE A 1 105 ? 2.055 -1.708 -4.728 1.00 95.88 105 ILE A C 1
ATOM 816 O O . ILE A 1 105 ? 1.455 -1.938 -3.679 1.00 95.88 105 ILE A O 1
ATOM 820 N N . HIS A 1 106 ? 3.064 -0.836 -4.816 1.00 96.31 106 HIS A N 1
ATOM 821 C CA . HIS A 1 106 ? 3.559 -0.068 -3.681 1.00 96.31 106 HIS A CA 1
ATOM 822 C C . HIS A 1 106 ? 2.494 0.895 -3.153 1.00 96.31 106 HIS A C 1
ATOM 824 O O . HIS A 1 106 ? 2.257 0.928 -1.949 1.00 96.31 106 HIS A O 1
ATOM 830 N N . SER A 1 107 ? 1.806 1.639 -4.027 1.00 96.00 107 SER A N 1
ATOM 831 C CA . SER A 1 107 ? 0.882 2.682 -3.573 1.00 96.00 107 SER A CA 1
ATOM 832 C C . SER A 1 107 ? -0.286 2.129 -2.759 1.00 96.00 107 SER A C 1
ATOM 834 O O . SER A 1 107 ? -0.599 2.695 -1.720 1.00 96.00 107 SER A O 1
ATOM 836 N N . HIS A 1 108 ? -0.900 1.007 -3.151 1.00 97.56 108 HIS A N 1
ATOM 837 C CA . HIS A 1 108 ? -1.996 0.419 -2.371 1.00 97.56 108 HIS A CA 1
ATOM 838 C C . HIS A 1 108 ? -1.480 -0.181 -1.059 1.00 97.56 108 HIS A C 1
ATOM 840 O O . HIS A 1 108 ? -2.062 0.054 0.003 1.00 97.56 108 HIS A O 1
ATOM 846 N N . ALA A 1 109 ? -0.366 -0.915 -1.122 1.00 96.75 109 ALA A N 1
ATOM 847 C CA . ALA A 1 109 ? 0.219 -1.572 0.040 1.00 96.75 109 ALA A CA 1
ATOM 848 C C . ALA A 1 109 ? 0.727 -0.572 1.091 1.00 96.75 109 ALA A C 1
ATOM 850 O O . ALA A 1 109 ? 0.547 -0.797 2.283 1.00 96.75 109 ALA A O 1
ATOM 851 N N . ALA A 1 110 ? 1.327 0.540 0.664 1.00 95.44 110 ALA A N 1
ATOM 852 C CA . ALA A 1 110 ? 1.838 1.577 1.552 1.00 95.44 110 ALA A CA 1
ATOM 853 C C . ALA A 1 110 ? 0.736 2.552 1.991 1.00 95.44 110 ALA A C 1
ATOM 855 O O . ALA A 1 110 ? 0.531 2.737 3.187 1.00 95.44 110 ALA A O 1
ATOM 856 N N . LEU A 1 111 ? -0.022 3.148 1.061 1.00 96.88 111 LEU A N 1
ATOM 857 C CA . LEU A 1 111 ? -1.009 4.176 1.408 1.00 96.88 111 LEU A CA 1
ATOM 858 C C . LEU A 1 111 ? -2.124 3.606 2.282 1.00 96.88 111 LEU A C 1
ATOM 860 O O . LEU A 1 111 ? -2.378 4.116 3.371 1.00 96.88 111 LEU A O 1
ATOM 864 N N . PHE A 1 112 ? -2.793 2.546 1.826 1.00 97.69 112 PHE A N 1
ATOM 865 C CA . PHE A 1 112 ? -3.864 1.958 2.621 1.00 97.69 112 PHE A CA 1
ATOM 866 C C . PHE A 1 112 ? -3.306 1.099 3.756 1.00 97.69 112 PHE A C 1
ATOM 868 O O . PHE A 1 112 ? -3.730 1.259 4.899 1.00 97.69 112 PHE A O 1
ATOM 875 N N . GLY A 1 113 ? -2.348 0.216 3.462 1.00 96.38 113 GLY A N 1
ATOM 876 C CA . GLY A 1 113 ? -1.815 -0.715 4.458 1.00 96.38 113 GLY A CA 1
ATOM 877 C C . GLY A 1 113 ? -1.146 -0.024 5.650 1.00 96.38 113 GLY A C 1
ATOM 878 O O . GLY A 1 113 ? -1.284 -0.500 6.773 1.00 96.38 113 GLY A O 1
ATOM 879 N N . VAL A 1 114 ? -0.491 1.124 5.446 1.00 95.00 114 VAL A N 1
ATOM 880 C CA . VAL A 1 114 ? 0.101 1.913 6.538 1.00 95.00 114 VAL A CA 1
ATOM 881 C C . VAL A 1 114 ? -0.872 2.990 7.000 1.00 95.00 114 VAL A C 1
ATOM 883 O O . VAL A 1 114 ? -1.413 2.903 8.100 1.00 95.00 114 VAL A O 1
ATOM 886 N N . TYR A 1 115 ? -1.131 4.006 6.175 1.00 95.06 115 TYR A N 1
ATOM 887 C CA . TYR A 1 115 ? -1.881 5.183 6.625 1.00 95.06 115 TYR A CA 1
ATOM 888 C C . TYR A 1 115 ? -3.380 4.918 6.771 1.00 95.06 115 TYR A C 1
ATOM 890 O O . TYR A 1 115 ? -3.991 5.407 7.718 1.00 95.06 115 TYR A O 1
ATOM 898 N N . GLY A 1 116 ? -3.972 4.114 5.887 1.00 97.38 116 GLY A N 1
ATOM 899 C CA . GLY A 1 116 ? -5.376 3.710 5.994 1.00 97.38 116 GLY A CA 1
ATOM 900 C C . GLY A 1 116 ? -5.654 2.912 7.270 1.00 97.38 116 GLY A C 1
ATOM 901 O O . GLY A 1 116 ? -6.551 3.261 8.038 1.00 97.38 116 GLY A O 1
ATOM 902 N N . LEU A 1 117 ? -4.851 1.883 7.552 1.00 97.19 117 LEU A N 1
ATOM 903 C CA . LEU A 1 117 ? -5.000 1.083 8.773 1.00 97.19 117 LEU A CA 1
ATOM 904 C C . LEU A 1 117 ? -4.630 1.868 10.039 1.00 97.19 117 LEU A C 1
ATOM 906 O O . LEU A 1 117 ? -5.271 1.676 11.073 1.00 97.19 117 LEU A O 1
ATOM 910 N N . LEU A 1 118 ? -3.665 2.792 9.967 1.00 95.75 118 LEU A N 1
ATOM 911 C CA . LEU A 1 118 ? -3.341 3.693 11.075 1.00 95.75 118 LEU A CA 1
ATOM 912 C C . LEU A 1 118 ? -4.515 4.622 11.384 1.00 95.75 118 LEU A C 1
ATOM 914 O O . LEU A 1 118 ? -4.897 4.756 12.545 1.00 95.75 118 LEU A O 1
ATOM 918 N N . ALA A 1 119 ? -5.132 5.212 10.358 1.00 97.56 119 ALA A N 1
ATOM 919 C CA . ALA A 1 119 ? -6.320 6.042 10.519 1.00 97.56 119 ALA A CA 1
ATOM 920 C C . ALA A 1 119 ? -7.473 5.254 11.157 1.00 97.56 119 ALA A C 1
ATOM 922 O O . ALA A 1 119 ? -8.122 5.762 12.069 1.00 97.56 119 ALA A O 1
ATOM 923 N N . ILE A 1 120 ? -7.690 3.999 10.747 1.00 97.62 120 ILE A N 1
ATOM 924 C CA . ILE A 1 120 ? -8.694 3.117 11.364 1.00 97.62 120 ILE A CA 1
ATOM 925 C C . ILE A 1 120 ? -8.341 2.822 12.827 1.00 97.62 120 ILE A C 1
ATOM 927 O O . ILE A 1 120 ? -9.215 2.901 13.686 1.00 97.62 120 ILE A O 1
ATOM 931 N N . SER A 1 121 ? -7.077 2.525 13.135 1.00 95.06 121 SER A N 1
ATOM 932 C CA . SER A 1 121 ? -6.617 2.281 14.508 1.00 95.06 121 SER A CA 1
ATOM 933 C C . SER A 1 121 ? -6.887 3.483 15.422 1.00 95.06 121 SER A C 1
ATOM 935 O O . SER A 1 121 ? -7.507 3.340 16.479 1.00 95.06 121 SER A O 1
ATOM 937 N N . LEU A 1 122 ? -6.522 4.690 14.978 1.00 95.31 122 LEU A N 1
ATOM 938 C CA . LEU A 1 122 ? -6.776 5.935 15.709 1.00 95.31 122 LEU A CA 1
ATOM 939 C C . LEU A 1 122 ? -8.275 6.248 15.819 1.00 95.31 122 LEU A C 1
ATOM 941 O O . LEU A 1 122 ? -8.744 6.673 16.872 1.00 95.31 122 LEU A O 1
ATOM 945 N N . LEU A 1 123 ? -9.054 5.971 14.773 1.00 96.12 123 LEU A N 1
ATOM 946 C CA . LEU A 1 123 ? -10.510 6.082 14.818 1.00 96.12 123 LEU A CA 1
ATOM 947 C C . LEU A 1 123 ? -11.106 5.148 15.878 1.00 96.12 123 LEU A C 1
ATOM 949 O O . LEU A 1 123 ? -11.934 5.583 16.676 1.00 96.12 123 LEU A O 1
ATOM 953 N N . LEU A 1 124 ? -10.661 3.890 15.949 1.00 95.06 124 LEU A N 1
ATOM 954 C CA . LEU A 1 124 ? -11.117 2.944 16.969 1.00 95.06 124 LEU A CA 1
ATOM 955 C C . LEU A 1 124 ? -10.691 3.370 18.377 1.00 95.06 124 LEU A C 1
ATOM 957 O O . LEU A 1 124 ? -11.468 3.187 19.315 1.00 95.06 124 LEU A O 1
ATOM 961 N N . PHE A 1 125 ? -9.510 3.978 18.531 1.00 93.62 125 PHE A N 1
ATOM 962 C CA . PHE A 1 125 ? -9.074 4.577 19.795 1.00 93.62 125 PHE A CA 1
ATOM 963 C C . PHE A 1 125 ? -10.048 5.650 20.281 1.00 93.62 125 PHE A C 1
ATOM 965 O O . PHE A 1 125 ? -10.525 5.582 21.417 1.00 93.62 125 PHE A O 1
ATOM 972 N N . SER A 1 126 ? -10.384 6.610 19.417 1.00 93.56 126 SER A N 1
ATOM 973 C CA . SER A 1 126 ? -11.328 7.678 19.746 1.00 93.56 126 SER A CA 1
ATOM 974 C C . SER A 1 126 ? -12.719 7.119 20.037 1.00 93.56 126 SER A C 1
ATOM 976 O O . SER A 1 126 ? -13.302 7.425 21.075 1.00 93.56 126 SER A O 1
ATOM 978 N N . VAL A 1 127 ? -13.231 6.236 19.172 1.00 92.94 127 VAL A N 1
ATOM 979 C CA . VAL A 1 127 ? -14.553 5.613 19.335 1.00 92.94 127 VAL A CA 1
ATOM 980 C C . VAL A 1 127 ? -14.641 4.860 20.659 1.00 92.94 127 VAL A C 1
ATOM 982 O O . VAL A 1 127 ? -15.645 4.992 21.355 1.00 92.94 127 VAL A O 1
ATOM 985 N N . ARG A 1 128 ? -13.588 4.138 21.064 1.00 91.88 128 ARG A N 1
ATOM 986 C CA . ARG A 1 128 ? -13.579 3.357 22.309 1.00 91.88 128 ARG A CA 1
ATOM 987 C C . ARG A 1 128 ? -13.820 4.198 23.567 1.00 91.88 128 ARG A C 1
ATOM 989 O O . ARG A 1 128 ? -14.353 3.664 24.536 1.00 91.88 128 ARG A O 1
ATOM 996 N N . HIS A 1 129 ? -13.461 5.480 23.547 1.00 89.94 129 HIS A N 1
ATOM 997 C CA . HIS A 1 129 ? -13.660 6.405 24.668 1.00 89.94 129 HIS A CA 1
ATOM 998 C C . HIS A 1 129 ? -15.007 7.139 24.631 1.00 89.94 129 HIS A C 1
ATOM 1000 O O . HIS A 1 129 ? -15.386 7.764 25.617 1.00 89.94 129 HIS A O 1
ATOM 1006 N N . ILE A 1 130 ? -15.726 7.072 23.509 1.00 90.06 130 ILE A N 1
ATOM 1007 C CA . ILE A 1 130 ? -16.988 7.790 23.295 1.00 90.06 130 ILE A CA 1
ATOM 1008 C C . ILE A 1 130 ? -18.188 6.850 23.453 1.00 90.06 130 ILE A C 1
ATOM 1010 O O . ILE A 1 130 ? -19.221 7.244 23.992 1.00 90.06 130 ILE A O 1
ATOM 1014 N N . VAL A 1 131 ? -18.075 5.611 22.966 1.00 89.81 131 VAL A N 1
ATOM 1015 C CA . VAL A 1 131 ? -19.215 4.691 22.847 1.00 89.81 131 VAL A CA 1
ATOM 1016 C C . VAL A 1 131 ? -19.355 3.760 24.046 1.00 89.81 131 VAL A C 1
ATOM 1018 O O . VAL A 1 131 ? -18.389 3.416 24.727 1.00 89.81 131 VAL A O 1
ATOM 1021 N N . THR A 1 132 ? -20.582 3.305 24.302 1.00 86.50 132 THR A N 1
ATOM 1022 C CA . THR A 1 132 ? -20.843 2.354 25.392 1.00 86.50 132 THR A CA 1
ATOM 1023 C C . THR A 1 132 ? -20.240 0.979 25.099 1.00 86.50 132 THR A C 1
ATOM 1025 O O . THR A 1 132 ? -20.192 0.543 23.945 1.00 86.50 132 THR A O 1
ATOM 1028 N N . ARG A 1 133 ? -19.877 0.228 26.150 1.00 83.19 133 ARG A N 1
ATOM 1029 C CA . ARG A 1 133 ? -19.370 -1.151 26.007 1.00 83.19 133 ARG A CA 1
ATOM 1030 C C . ARG A 1 133 ? -20.344 -2.067 25.254 1.00 83.19 133 ARG A C 1
ATOM 1032 O O . ARG A 1 133 ? -19.897 -2.872 24.451 1.00 83.19 133 ARG A O 1
ATOM 1039 N N . ALA A 1 134 ? -21.654 -1.911 25.463 1.00 83.94 134 ALA A N 1
ATOM 1040 C CA . ALA A 1 134 ? -22.685 -2.736 24.821 1.00 83.94 134 ALA A CA 1
ATOM 1041 C C . ALA A 1 134 ? -22.798 -2.518 23.299 1.00 83.94 134 ALA A C 1
ATOM 1043 O O . ALA A 1 134 ? -23.247 -3.399 22.566 1.00 83.94 134 ALA A O 1
ATOM 1044 N N . SER A 1 135 ? -22.399 -1.340 22.814 1.00 88.75 135 SER A N 1
ATOM 1045 C CA . SER A 1 135 ? -22.426 -1.014 21.386 1.00 88.75 135 SER A CA 1
ATOM 1046 C C . SER A 1 135 ? -21.246 -1.603 20.602 1.00 88.75 135 SER A C 1
ATOM 1048 O O . SER A 1 135 ? -21.311 -1.712 19.375 1.00 88.75 135 SER A O 1
ATOM 1050 N N . TRP A 1 136 ? -20.191 -2.029 21.303 1.00 91.81 136 TRP A N 1
ATOM 1051 C CA . TRP A 1 136 ? -18.961 -2.543 20.715 1.00 91.81 136 TRP A CA 1
ATOM 1052 C C . TRP A 1 136 ? -19.149 -3.974 20.194 1.00 91.81 136 TRP A C 1
ATOM 1054 O O . TRP A 1 136 ? -19.500 -4.876 20.949 1.00 91.81 136 TRP A O 1
ATOM 1064 N N . SER A 1 137 ? -18.912 -4.196 18.898 1.00 93.12 137 SER A N 1
ATOM 1065 C CA . SER A 1 137 ? -19.050 -5.513 18.264 1.00 93.12 137 SER A CA 1
ATOM 1066 C C . SER A 1 137 ? -17.713 -6.035 17.744 1.00 93.12 137 SER A C 1
ATOM 1068 O O . SER A 1 137 ? -17.258 -5.651 16.666 1.00 93.12 137 SER A O 1
ATOM 1070 N N . ASP A 1 138 ? -17.127 -6.984 18.474 1.00 92.81 138 ASP A N 1
ATOM 1071 C CA . ASP A 1 138 ? -15.886 -7.647 18.059 1.00 92.81 138 ASP A CA 1
ATOM 1072 C C . ASP A 1 138 ? -16.053 -8.479 16.784 1.00 92.81 138 ASP A C 1
ATOM 1074 O O . ASP A 1 138 ? -15.113 -8.617 16.008 1.00 92.81 138 ASP A O 1
ATOM 1078 N N . GLY A 1 139 ? -17.254 -9.012 16.536 1.00 94.56 139 GLY A N 1
ATOM 1079 C CA . GLY A 1 139 ? -17.552 -9.766 15.318 1.00 94.56 139 GLY A CA 1
ATOM 1080 C C . GLY A 1 139 ? -17.427 -8.908 14.059 1.00 94.56 139 GLY A C 1
ATOM 1081 O O . GLY A 1 139 ? -16.754 -9.310 13.111 1.00 94.56 139 GLY A O 1
ATOM 1082 N N . LEU A 1 140 ? -18.020 -7.707 14.060 1.00 96.06 140 LEU A N 1
ATOM 1083 C CA . LEU A 1 140 ? -17.927 -6.783 12.923 1.00 96.06 140 LEU A CA 1
ATOM 1084 C C . LEU A 1 140 ? -16.484 -6.320 12.695 1.00 96.06 140 LEU A C 1
ATOM 1086 O O . LEU A 1 140 ? -16.023 -6.308 11.555 1.00 96.06 140 LEU A O 1
ATOM 1090 N N . LEU A 1 141 ? -15.753 -6.011 13.771 1.00 96.56 141 LEU A N 1
ATOM 1091 C CA . LEU A 1 141 ? -14.346 -5.615 13.682 1.00 96.56 141 LEU A CA 1
ATOM 1092 C C . LEU A 1 141 ? -13.451 -6.750 13.181 1.00 96.56 141 LEU A C 1
ATOM 1094 O O . LEU A 1 141 ? -12.585 -6.502 12.347 1.00 96.56 141 LEU A O 1
ATOM 1098 N N . LYS A 1 142 ? -13.691 -7.997 13.608 1.00 96.81 142 LYS A N 1
ATOM 1099 C CA . LYS A 1 142 ? -12.966 -9.176 13.116 1.00 96.81 142 LYS A CA 1
ATOM 1100 C C . LYS A 1 142 ? -13.097 -9.330 11.611 1.00 96.81 142 LYS A C 1
ATOM 1102 O O . LYS A 1 142 ? -12.092 -9.464 10.915 1.00 96.81 142 LYS A O 1
ATOM 1107 N N . TRP A 1 143 ? -14.328 -9.332 11.114 1.00 97.88 143 TRP A N 1
ATOM 1108 C CA . TRP A 1 143 ? -14.580 -9.512 9.688 1.00 97.88 143 TRP A CA 1
ATOM 1109 C C . TRP A 1 143 ? -14.140 -8.300 8.869 1.00 97.88 143 TRP A C 1
ATOM 1111 O O . TRP A 1 143 ? -13.633 -8.477 7.766 1.00 97.88 143 TRP A O 1
ATOM 1121 N N . SER A 1 144 ? -14.241 -7.091 9.424 1.00 98.12 144 SER A N 1
ATOM 1122 C CA . SER A 1 144 ? -13.664 -5.898 8.807 1.00 98.12 144 SER A CA 1
ATOM 1123 C C . SER A 1 144 ? -12.145 -6.011 8.672 1.00 98.12 144 SER A C 1
ATOM 1125 O O . SER A 1 144 ? -11.613 -5.864 7.575 1.00 98.12 144 SER A O 1
ATOM 1127 N N . PHE A 1 145 ? -11.447 -6.351 9.757 1.00 98.06 145 PHE A N 1
ATOM 1128 C CA . PHE A 1 145 ? -9.993 -6.487 9.782 1.00 98.06 145 PHE A CA 1
ATOM 1129 C C . PHE A 1 145 ? -9.487 -7.488 8.737 1.00 98.06 145 PHE A C 1
ATOM 1131 O O . PHE A 1 145 ? -8.583 -7.172 7.957 1.00 98.06 145 PHE A O 1
ATOM 1138 N N . TRP A 1 146 ? -10.088 -8.681 8.692 1.00 98.06 146 TRP A N 1
ATOM 1139 C CA . TRP A 1 146 ? -9.714 -9.715 7.726 1.00 98.06 146 TRP A CA 1
ATOM 1140 C C . TRP A 1 146 ? -10.160 -9.385 6.302 1.00 98.06 146 TRP A C 1
ATOM 1142 O O . TRP A 1 146 ? -9.423 -9.688 5.370 1.00 98.06 146 TRP A O 1
ATOM 1152 N N . GLY A 1 147 ? -11.308 -8.732 6.115 1.00 98.12 147 GLY A N 1
ATOM 1153 C CA . GLY A 1 147 ? -11.759 -8.277 4.799 1.00 98.12 147 GLY A CA 1
ATOM 1154 C C . GLY A 1 147 ? -10.831 -7.219 4.202 1.00 98.12 147 GLY A C 1
ATOM 1155 O O . GLY A 1 147 ? -10.444 -7.326 3.043 1.00 98.12 147 GLY A O 1
ATOM 1156 N N . LEU A 1 148 ? -10.394 -6.245 5.004 1.00 98.44 148 LEU A N 1
ATOM 1157 C CA . LEU A 1 148 ? -9.475 -5.191 4.567 1.00 98.44 148 LEU A CA 1
ATOM 1158 C C . LEU A 1 148 ? -8.072 -5.740 4.269 1.00 98.44 148 LEU A C 1
ATOM 1160 O O . LEU A 1 148 ? -7.541 -5.510 3.185 1.00 98.44 148 LEU A O 1
ATOM 1164 N N . ASN A 1 149 ? -7.476 -6.507 5.190 1.00 98.25 149 ASN A N 1
ATOM 1165 C CA . ASN A 1 149 ? -6.144 -7.082 4.970 1.00 98.25 149 ASN A CA 1
ATOM 1166 C C . ASN A 1 149 ? -6.158 -8.165 3.884 1.00 98.25 149 ASN A C 1
ATOM 1168 O O . ASN A 1 149 ? -5.307 -8.162 3.000 1.00 98.25 149 ASN A O 1
ATOM 1172 N N . GLY A 1 150 ? -7.130 -9.078 3.922 1.00 97.88 150 GLY A N 1
ATOM 1173 C CA . GLY A 1 150 ? -7.271 -10.152 2.941 1.00 97.88 150 GLY A CA 1
ATOM 1174 C C . GLY A 1 150 ? -7.614 -9.625 1.550 1.00 97.88 150 GLY A C 1
ATOM 1175 O O . GLY A 1 150 ? -7.039 -10.085 0.565 1.00 97.88 150 GLY A O 1
ATOM 1176 N N . GLY A 1 151 ? -8.477 -8.612 1.459 1.00 97.94 151 GLY A N 1
ATOM 1177 C CA . GLY A 1 151 ? -8.763 -7.894 0.218 1.00 97.94 151 GLY A CA 1
ATOM 1178 C C . GLY A 1 151 ? -7.513 -7.226 -0.359 1.00 97.94 151 GLY A C 1
ATOM 1179 O O . GLY A 1 151 ? -7.218 -7.399 -1.538 1.00 97.94 151 GLY A O 1
ATOM 1180 N N . LEU A 1 152 ? -6.717 -6.550 0.479 1.00 98.12 152 LEU A N 1
ATOM 1181 C CA . LEU A 1 152 ? -5.465 -5.919 0.050 1.00 98.12 152 LEU A CA 1
ATOM 1182 C C . LEU A 1 152 ? -4.422 -6.952 -0.418 1.00 98.12 152 LEU A C 1
ATOM 1184 O O . LEU A 1 152 ? -3.845 -6.807 -1.492 1.00 98.12 152 LEU A O 1
ATOM 1188 N N . VAL A 1 153 ? -4.206 -8.035 0.333 1.00 97.94 153 VAL A N 1
ATOM 1189 C CA . VAL A 1 153 ? -3.278 -9.107 -0.076 1.00 97.94 153 VAL A CA 1
ATOM 1190 C C . VAL A 1 153 ? -3.736 -9.759 -1.382 1.00 97.94 153 VAL A C 1
ATOM 1192 O O . VAL A 1 153 ? -2.940 -9.941 -2.304 1.00 97.94 153 VAL A O 1
ATOM 1195 N N . SER A 1 154 ? -5.020 -10.098 -1.490 1.00 97.44 154 SER A N 1
ATOM 1196 C CA . SER A 1 154 ? -5.552 -10.774 -2.674 1.00 97.44 154 SER A CA 1
ATOM 1197 C C . SER A 1 154 ? -5.509 -9.886 -3.922 1.00 97.44 154 SER A C 1
ATOM 1199 O O . SER A 1 154 ? -5.122 -10.377 -4.982 1.00 97.44 154 SER A O 1
ATOM 1201 N N . MET A 1 155 ? -5.789 -8.578 -3.825 1.00 97.56 155 MET A N 1
ATOM 1202 C CA . MET A 1 155 ? -5.690 -7.679 -4.989 1.00 97.56 155 MET A CA 1
ATOM 1203 C C . MET A 1 155 ? -4.245 -7.552 -5.478 1.00 97.56 155 MET A C 1
ATOM 1205 O O . MET A 1 155 ? -3.993 -7.441 -6.681 1.00 97.56 155 MET A O 1
ATOM 1209 N N . MET A 1 156 ? -3.281 -7.617 -4.556 1.00 96.81 156 MET A N 1
ATOM 1210 C CA . MET A 1 156 ? -1.867 -7.600 -4.901 1.00 96.81 156 MET A CA 1
ATOM 1211 C C . MET A 1 156 ? -1.464 -8.877 -5.632 1.00 96.81 156 MET A C 1
ATOM 1213 O O . MET A 1 156 ? -0.897 -8.792 -6.719 1.00 96.81 156 MET A O 1
ATOM 1217 N N . ILE A 1 157 ? -1.793 -10.046 -5.078 1.00 96.69 157 ILE A N 1
ATOM 1218 C CA . ILE A 1 157 ? -1.373 -11.347 -5.618 1.00 96.69 157 ILE A CA 1
ATOM 1219 C C . ILE A 1 157 ? -2.049 -11.657 -6.957 1.00 96.69 157 ILE A C 1
ATOM 1221 O O . ILE A 1 157 ? -1.377 -12.093 -7.887 1.00 96.69 157 ILE A O 1
ATOM 1225 N N . PHE A 1 158 ? -3.359 -11.434 -7.075 1.00 95.81 158 PHE A N 1
ATOM 1226 C CA . PHE A 1 158 ? -4.121 -11.871 -8.249 1.00 95.81 158 PHE A CA 1
ATOM 1227 C C . PHE A 1 158 ? -4.176 -10.842 -9.383 1.00 95.81 158 PHE A C 1
ATOM 1229 O O . PHE A 1 158 ? -4.543 -11.200 -10.500 1.00 95.81 158 PHE A O 1
ATOM 1236 N N . SER A 1 159 ? -3.811 -9.580 -9.126 1.00 96.88 159 SER A N 1
ATOM 1237 C CA . SER A 1 159 ? -3.894 -8.515 -10.133 1.00 96.88 159 SER A CA 1
ATOM 1238 C C . SER A 1 159 ? -2.639 -7.653 -10.204 1.00 96.88 159 SER A C 1
ATOM 1240 O O . SER A 1 159 ? -1.962 -7.646 -11.233 1.00 96.88 159 SER A O 1
ATOM 1242 N N . LEU A 1 160 ? -2.322 -6.881 -9.158 1.00 96.44 160 LEU A N 1
ATOM 1243 C CA . LEU A 1 160 ? -1.320 -5.809 -9.267 1.00 96.44 160 LEU A CA 1
ATOM 1244 C C . LEU A 1 160 ? 0.097 -6.344 -9.508 1.00 96.44 160 LEU A C 1
ATOM 1246 O O . LEU A 1 160 ? 0.786 -5.848 -10.395 1.00 96.44 160 LEU A O 1
ATOM 1250 N N . ILE A 1 161 ? 0.522 -7.375 -8.772 1.00 97.25 161 ILE A N 1
ATOM 1251 C CA . ILE A 1 161 ? 1.860 -7.959 -8.922 1.00 97.25 161 ILE A CA 1
ATOM 1252 C C . ILE A 1 161 ? 2.020 -8.597 -10.313 1.00 97.25 161 ILE A C 1
ATOM 1254 O O . ILE A 1 161 ? 2.926 -8.176 -11.038 1.00 97.25 161 ILE A O 1
ATOM 1258 N N . PRO A 1 162 ? 1.144 -9.524 -10.759 1.00 97.25 162 PRO A N 1
ATOM 1259 C CA . PRO A 1 162 ? 1.262 -10.107 -12.0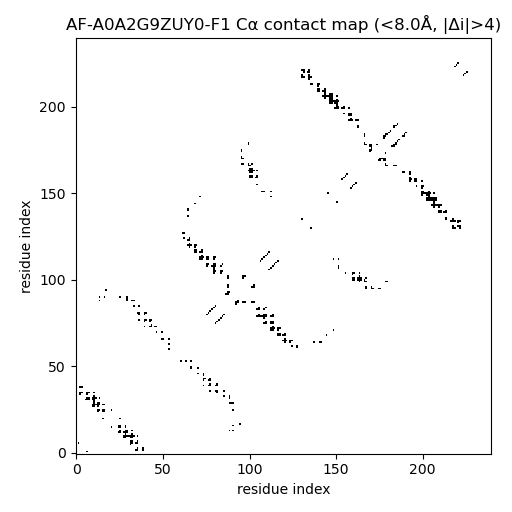94 1.00 97.25 162 PRO A CA 1
ATOM 1260 C C . PRO A 1 162 ? 1.213 -9.067 -13.220 1.00 97.25 162 PRO A C 1
ATOM 1262 O O . PRO A 1 162 ? 2.041 -9.105 -14.130 1.00 97.25 162 PRO A O 1
ATOM 1265 N N . SER A 1 163 ? 0.287 -8.103 -13.150 1.00 96.88 163 SER A N 1
ATOM 1266 C CA . SER A 1 163 ? 0.155 -7.060 -14.177 1.00 96.88 163 SER A CA 1
ATOM 1267 C C . SER A 1 163 ? 1.350 -6.102 -14.212 1.00 96.88 163 SER A C 1
ATOM 1269 O O . SER A 1 163 ? 1.785 -5.711 -15.298 1.00 96.88 163 SER A O 1
ATOM 1271 N N . GLY A 1 164 ? 1.912 -5.756 -13.050 1.00 96.62 164 GLY A N 1
ATOM 1272 C CA . GLY A 1 164 ? 3.109 -4.928 -12.928 1.00 96.62 164 GLY A CA 1
ATOM 1273 C C . GLY A 1 164 ? 4.330 -5.590 -13.556 1.00 96.62 164 GLY A C 1
ATOM 1274 O O . GLY A 1 164 ? 4.972 -4.988 -14.416 1.00 96.62 164 GLY A O 1
ATOM 1275 N N . PHE A 1 165 ? 4.616 -6.845 -13.200 1.00 97.44 165 PHE A N 1
ATOM 1276 C CA . PHE A 1 165 ? 5.751 -7.580 -13.770 1.00 97.44 165 PHE A CA 1
ATOM 1277 C C . PHE A 1 165 ? 5.568 -7.901 -15.257 1.00 97.44 165 PHE A C 1
ATOM 1279 O O . PHE A 1 165 ? 6.542 -7.863 -16.008 1.00 97.44 165 PHE A O 1
ATOM 1286 N N . TYR A 1 166 ? 4.333 -8.143 -15.707 1.00 97.75 166 TYR A N 1
ATOM 1287 C CA . TYR A 1 166 ? 4.027 -8.286 -17.129 1.00 97.75 166 TYR A CA 1
ATOM 1288 C C . TYR A 1 166 ? 4.401 -7.020 -17.912 1.00 97.75 166 TYR A C 1
ATOM 1290 O O . TYR A 1 166 ? 5.147 -7.104 -18.885 1.00 97.75 166 TYR A O 1
ATOM 1298 N N . GLN A 1 167 ? 3.964 -5.834 -17.468 1.00 97.31 167 GLN A N 1
ATOM 1299 C CA . GLN A 1 167 ? 4.362 -4.580 -18.121 1.00 97.31 167 GLN A CA 1
ATOM 1300 C C . GLN A 1 167 ? 5.864 -4.311 -18.006 1.00 97.31 167 GLN A C 1
ATOM 1302 O O . GLN A 1 167 ? 6.476 -3.874 -18.979 1.00 97.31 167 GLN A O 1
ATOM 1307 N N . PHE A 1 168 ? 6.467 -4.604 -16.852 1.00 97.69 168 PHE A N 1
ATOM 1308 C CA . PHE A 1 168 ? 7.897 -4.408 -16.625 1.00 97.69 168 PHE A CA 1
ATOM 1309 C C . PHE A 1 168 ? 8.753 -5.240 -17.588 1.00 97.69 168 PHE A C 1
ATOM 1311 O O . PHE A 1 168 ? 9.714 -4.723 -18.154 1.00 97.69 168 PHE A O 1
ATOM 1318 N N . TYR A 1 169 ? 8.367 -6.491 -17.859 1.00 97.88 169 TYR A N 1
ATOM 1319 C CA . TYR A 1 169 ? 9.038 -7.337 -18.849 1.00 97.88 169 TYR A CA 1
ATOM 1320 C C . TYR A 1 169 ? 9.097 -6.672 -20.232 1.00 97.88 169 TYR A C 1
ATOM 1322 O O . TYR A 1 169 ? 10.166 -6.593 -20.841 1.00 97.88 169 TYR A O 1
ATOM 1330 N N . TYR A 1 170 ? 7.967 -6.153 -20.721 1.00 98.00 170 TYR A N 1
ATOM 1331 C CA . TYR A 1 170 ? 7.925 -5.467 -22.014 1.00 98.00 170 TYR A CA 1
ATOM 1332 C C . TYR A 1 170 ? 8.666 -4.129 -21.988 1.00 98.00 170 TYR A C 1
ATOM 1334 O O . TYR A 1 170 ? 9.300 -3.781 -22.984 1.00 98.00 170 TYR A O 1
ATOM 1342 N N . ALA A 1 171 ? 8.646 -3.417 -20.857 1.00 97.88 171 ALA A N 1
ATOM 1343 C CA . ALA A 1 171 ? 9.357 -2.152 -20.700 1.00 97.88 171 ALA A CA 1
ATOM 1344 C C . ALA A 1 171 ? 10.871 -2.348 -20.825 1.00 97.88 171 ALA A C 1
ATOM 1346 O O . ALA A 1 171 ? 11.524 -1.594 -21.541 1.00 97.88 171 ALA A O 1
ATOM 1347 N N . VAL A 1 172 ? 11.412 -3.394 -20.197 1.00 97.81 172 VAL A N 1
ATOM 1348 C CA . VAL A 1 172 ? 12.836 -3.745 -20.292 1.00 97.81 172 VAL A CA 1
ATOM 1349 C C . VAL A 1 172 ? 13.191 -4.266 -21.685 1.00 97.81 172 VAL A C 1
ATOM 1351 O O . VAL A 1 172 ? 14.224 -3.897 -22.234 1.00 97.81 172 VAL A O 1
ATOM 1354 N N . LYS A 1 173 ? 12.348 -5.120 -22.277 1.00 97.88 173 LYS A N 1
ATOM 1355 C CA . LYS A 1 173 ? 12.678 -5.808 -23.534 1.00 97.88 173 LYS A CA 1
ATOM 1356 C C . LYS A 1 173 ? 12.519 -4.942 -24.785 1.00 97.88 173 LYS A C 1
ATOM 1358 O O . LYS A 1 173 ? 13.306 -5.084 -25.715 1.00 97.88 173 LYS A O 1
ATOM 1363 N N . TYR A 1 174 ? 11.495 -4.093 -24.832 1.00 97.38 174 TYR A N 1
ATOM 1364 C CA . TYR A 1 174 ? 11.121 -3.331 -26.033 1.00 97.38 174 TYR A CA 1
ATOM 1365 C C . TYR A 1 174 ? 11.018 -1.817 -25.794 1.00 97.38 174 TYR A C 1
ATOM 1367 O O . TYR A 1 174 ? 10.878 -1.050 -26.747 1.00 97.38 174 TYR A O 1
ATOM 1375 N N . GLY A 1 175 ? 11.107 -1.376 -24.538 1.00 96.31 175 GLY A N 1
ATOM 1376 C CA . GLY A 1 175 ? 10.995 0.023 -24.141 1.00 96.31 175 GLY A CA 1
ATOM 1377 C C . GLY A 1 175 ? 9.626 0.387 -23.561 1.00 96.31 175 GLY A C 1
ATOM 1378 O O . GLY A 1 175 ? 8.609 -0.273 -23.791 1.00 96.31 175 GLY A O 1
ATOM 1379 N N . LEU A 1 176 ? 9.600 1.491 -22.807 1.00 96.25 176 LEU A N 1
ATOM 1380 C CA . LEU A 1 176 ? 8.408 1.966 -22.094 1.00 96.25 176 LEU A CA 1
ATOM 1381 C C . LEU A 1 176 ? 7.244 2.312 -23.036 1.00 96.25 176 LEU A C 1
ATOM 1383 O O . LEU A 1 176 ? 6.088 2.073 -22.693 1.00 96.25 176 LEU A O 1
ATOM 1387 N N . TRP A 1 177 ? 7.547 2.825 -24.235 1.00 96.81 177 TRP A N 1
ATOM 1388 C CA . TRP A 1 177 ? 6.546 3.152 -25.256 1.00 96.81 177 TRP A CA 1
ATOM 1389 C C . TRP A 1 177 ? 5.691 1.930 -25.626 1.00 96.81 177 TRP A C 1
ATOM 1391 O O . TRP A 1 177 ? 4.476 2.055 -25.755 1.00 96.81 177 TRP A O 1
ATOM 1401 N N . PHE A 1 178 ? 6.309 0.747 -25.719 1.00 97.25 178 PHE A N 1
ATOM 1402 C CA . PHE A 1 178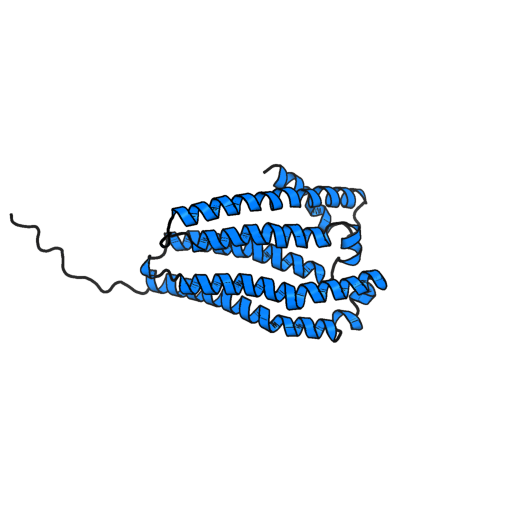 ? 5.622 -0.499 -26.048 1.00 97.25 178 PHE A CA 1
ATOM 1403 C C . PHE A 1 178 ? 4.885 -1.072 -24.835 1.00 97.25 178 PHE A C 1
ATOM 1405 O O . PHE A 1 178 ? 3.739 -1.489 -24.939 1.00 97.25 178 PHE A O 1
ATOM 1412 N N . ALA A 1 179 ? 5.479 -1.019 -23.639 1.00 97.44 179 ALA A N 1
ATOM 1413 C CA . ALA A 1 179 ? 4.798 -1.453 -22.413 1.00 97.44 179 ALA A CA 1
ATOM 1414 C C . ALA A 1 179 ? 3.509 -0.661 -22.109 1.00 97.44 179 ALA A C 1
ATOM 1416 O O . ALA A 1 179 ? 2.589 -1.172 -21.461 1.00 97.44 179 ALA A O 1
ATOM 1417 N N . ARG A 1 180 ? 3.451 0.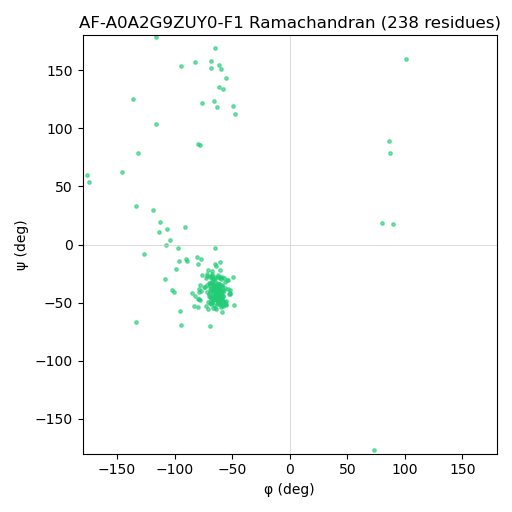595 -22.567 1.00 96.81 180 ARG A N 1
ATOM 1418 C CA . ARG A 1 180 ? 2.305 1.506 -22.438 1.00 96.81 180 ARG A CA 1
ATOM 1419 C C . ARG A 1 180 ? 1.412 1.549 -23.677 1.00 96.81 180 ARG A C 1
ATOM 1421 O O . ARG A 1 180 ? 0.393 2.238 -23.637 1.00 96.81 180 ARG A O 1
ATOM 1428 N N . SER A 1 181 ? 1.765 0.839 -24.745 1.00 97.00 181 SER A N 1
ATOM 1429 C CA . SER A 1 181 ? 0.971 0.821 -25.965 1.00 97.00 181 SER A CA 1
ATOM 1430 C C . SER A 1 181 ? -0.365 0.093 -25.742 1.00 97.00 181 SER A C 1
ATOM 1432 O O . SER A 1 181 ? -0.486 -0.707 -24.802 1.00 97.00 181 SER A O 1
ATOM 1434 N N . PRO A 1 182 ? -1.394 0.343 -26.570 1.00 96.12 182 PRO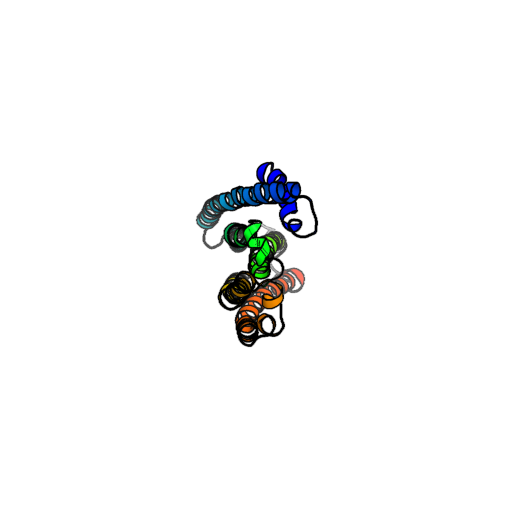 A N 1
ATOM 1435 C CA . PRO A 1 182 ? -2.690 -0.324 -26.442 1.00 96.12 182 PRO A CA 1
ATOM 1436 C C . PRO A 1 182 ? -2.599 -1.856 -26.488 1.00 96.12 182 PRO A C 1
ATOM 1438 O O . PRO A 1 182 ? -3.365 -2.535 -25.803 1.00 96.12 182 PRO A O 1
ATOM 1441 N N . GLU A 1 183 ? -1.637 -2.403 -27.234 1.00 95.50 183 GLU A N 1
ATOM 1442 C CA . GLU A 1 183 ? -1.417 -3.843 -27.394 1.00 95.50 183 GLU A CA 1
ATOM 1443 C C . GLU A 1 183 ? -1.059 -4.523 -26.067 1.00 95.50 183 GLU A C 1
ATOM 1445 O O . GLU A 1 183 ? -1.520 -5.634 -25.802 1.00 95.50 183 GLU A O 1
ATOM 1450 N N . ILE A 1 184 ? -0.276 -3.849 -25.218 1.00 96.81 184 ILE A N 1
ATOM 1451 C CA . ILE A 1 184 ? 0.145 -4.365 -23.910 1.00 96.81 184 ILE A CA 1
ATOM 1452 C C . ILE A 1 184 ? -0.781 -3.850 -22.808 1.00 96.81 184 ILE A C 1
ATOM 1454 O O . ILE A 1 184 ? -1.405 -4.642 -22.101 1.00 96.81 184 ILE A O 1
ATOM 1458 N N . ALA A 1 185 ? -0.913 -2.529 -22.669 1.00 94.62 185 ALA A N 1
ATOM 1459 C CA . ALA A 1 185 ? -1.624 -1.896 -21.560 1.00 94.62 185 ALA A CA 1
ATOM 1460 C C . ALA A 1 185 ? -3.141 -2.132 -21.592 1.00 94.62 185 ALA A C 1
ATOM 1462 O O . ALA A 1 185 ? -3.777 -2.139 -20.542 1.00 94.62 185 ALA A O 1
ATOM 1463 N N . SER A 1 186 ? -3.719 -2.349 -22.776 1.00 93.88 186 SER A N 1
ATOM 1464 C CA . SER A 1 186 ? -5.126 -2.736 -22.942 1.00 93.88 186 SER A CA 1
ATOM 1465 C C . SER A 1 186 ? -5.277 -4.147 -23.504 1.00 93.88 186 SER A C 1
ATOM 1467 O O . SER A 1 186 ? -6.384 -4.538 -23.869 1.00 93.88 186 SER A O 1
ATOM 1469 N N . GLY A 1 187 ? -4.188 -4.918 -23.568 1.00 95.69 187 GLY A N 1
ATOM 1470 C CA . GLY A 1 187 ? -4.163 -6.268 -24.111 1.00 95.69 187 GLY A CA 1
ATOM 1471 C C . GLY A 1 187 ? -4.996 -7.272 -23.305 1.00 95.69 187 GLY A C 1
ATOM 1472 O O . GLY A 1 187 ? -5.425 -6.995 -22.180 1.00 95.69 187 GLY A O 1
ATOM 1473 N N . PRO A 1 188 ? -5.219 -8.479 -23.849 1.00 97.06 188 PRO A N 1
ATOM 1474 C CA . PRO A 1 188 ? -6.034 -9.504 -23.199 1.00 97.06 188 PRO A CA 1
ATOM 1475 C C . PRO A 1 188 ? -5.500 -9.907 -21.816 1.00 97.06 188 PRO A C 1
ATOM 1477 O O . PRO A 1 188 ? -6.299 -10.140 -20.916 1.00 97.06 188 PRO A O 1
ATOM 1480 N N . VAL A 1 189 ? -4.176 -9.922 -21.622 1.00 96.62 189 VAL A N 1
ATOM 1481 C CA . VAL A 1 189 ? -3.541 -10.285 -20.342 1.00 96.62 189 VAL A CA 1
ATOM 1482 C C . VAL A 1 189 ? -3.834 -9.251 -19.252 1.00 96.62 189 VAL A C 1
ATOM 1484 O O . VAL A 1 189 ? -4.301 -9.613 -18.175 1.00 96.62 189 VAL A O 1
ATOM 1487 N N . ILE A 1 190 ? -3.627 -7.958 -19.533 1.00 96.50 190 ILE A N 1
ATOM 1488 C CA . ILE A 1 190 ? -3.943 -6.895 -18.567 1.00 96.50 190 ILE A CA 1
ATOM 1489 C C . ILE A 1 190 ? -5.441 -6.856 -18.276 1.00 96.50 190 ILE A C 1
ATOM 1491 O O . ILE A 1 190 ? -5.824 -6.756 -17.114 1.00 96.50 190 ILE A O 1
ATOM 1495 N N . ARG A 1 191 ? -6.298 -7.014 -19.292 1.00 96.38 191 ARG A N 1
ATOM 1496 C CA . ARG A 1 191 ? -7.748 -7.109 -19.070 1.00 96.38 191 ARG A CA 1
ATOM 1497 C C . ARG A 1 191 ? -8.115 -8.293 -18.179 1.00 96.38 191 ARG A C 1
ATOM 1499 O O . ARG A 1 191 ? -8.949 -8.121 -17.297 1.00 96.38 191 ARG A O 1
ATOM 1506 N N . ALA A 1 192 ? -7.497 -9.459 -18.367 1.00 97.00 192 ALA A N 1
ATOM 1507 C CA . ALA A 1 192 ? -7.743 -10.625 -17.522 1.00 97.00 192 ALA A CA 1
ATOM 1508 C C . ALA A 1 192 ? -7.381 -10.351 -16.054 1.00 97.00 192 ALA A C 1
ATOM 1510 O O . ALA A 1 192 ? -8.194 -10.630 -15.176 1.00 97.00 192 ALA A O 1
ATOM 1511 N N . PHE A 1 193 ? -6.225 -9.733 -15.781 1.00 97.19 193 PHE A N 1
ATOM 1512 C CA . PHE A 1 193 ? -5.853 -9.336 -14.417 1.00 97.19 193 PHE A CA 1
ATOM 1513 C C . PHE A 1 193 ? -6.796 -8.277 -13.834 1.00 97.19 193 PHE A C 1
ATOM 1515 O O . PHE A 1 193 ? -7.221 -8.410 -12.689 1.00 97.19 193 PHE A O 1
ATOM 1522 N N . SER A 1 194 ? -7.195 -7.276 -14.624 1.00 94.88 194 SER A N 1
ATOM 1523 C CA . SER A 1 194 ? -8.167 -6.262 -14.197 1.00 94.88 194 SER A CA 1
ATOM 1524 C C . SER A 1 194 ? -9.526 -6.868 -13.839 1.00 94.88 194 SER A C 1
ATOM 1526 O O . SER A 1 194 ? -10.139 -6.448 -12.864 1.00 94.88 194 SER A O 1
ATOM 1528 N N . TRP A 1 195 ? -9.993 -7.876 -14.580 1.00 96.44 195 TRP A N 1
ATOM 1529 C CA . TRP A 1 195 ? -11.221 -8.601 -14.242 1.00 96.44 195 TRP A CA 1
ATOM 1530 C C . TRP A 1 195 ? -11.047 -9.507 -13.024 1.00 96.44 195 TRP A C 1
ATOM 1532 O O . TRP A 1 195 ? -11.917 -9.532 -12.156 1.00 96.44 195 TRP A O 1
ATOM 1542 N N . ALA A 1 196 ? -9.911 -10.201 -12.911 1.00 95.94 196 ALA A N 1
ATOM 1543 C CA . ALA A 1 196 ? -9.585 -11.004 -11.735 1.00 95.94 196 ALA A CA 1
ATOM 1544 C C . ALA A 1 196 ? -9.544 -10.156 -10.452 1.00 95.94 196 ALA A C 1
ATOM 1546 O O . ALA A 1 196 ? -9.891 -10.656 -9.384 1.00 95.94 196 ALA A O 1
ATOM 1547 N N . ARG A 1 197 ? -9.188 -8.867 -10.559 1.00 97.00 197 ARG A N 1
ATOM 1548 C CA . ARG A 1 197 ? -9.173 -7.897 -9.454 1.00 97.00 197 ARG A CA 1
ATOM 1549 C C . ARG A 1 197 ? -10.546 -7.645 -8.826 1.00 97.00 197 ARG A C 1
ATOM 1551 O O . ARG A 1 197 ? -10.613 -7.328 -7.641 1.00 97.00 197 ARG A O 1
ATOM 1558 N N . LEU A 1 198 ? -11.633 -7.835 -9.574 1.00 96.94 198 LEU A N 1
ATOM 1559 C CA . LEU A 1 198 ? -12.985 -7.561 -9.084 1.00 96.94 198 LEU A CA 1
ATOM 1560 C C . LEU A 1 198 ? -13.323 -8.382 -7.829 1.00 96.94 198 LEU A C 1
ATOM 1562 O O . LEU A 1 198 ? -13.926 -7.861 -6.897 1.00 96.94 198 LEU A O 1
ATOM 1566 N N . ALA A 1 199 ? -12.899 -9.648 -7.768 1.00 96.56 199 ALA A N 1
ATOM 1567 C CA . ALA A 1 199 ? -13.157 -10.501 -6.608 1.00 96.56 199 ALA A CA 1
ATOM 1568 C C . ALA A 1 199 ? -12.434 -10.007 -5.330 1.00 96.56 199 ALA A C 1
ATOM 1570 O O . ALA A 1 199 ? -13.110 -9.798 -4.319 1.00 96.56 199 ALA A O 1
ATOM 1571 N N . PRO A 1 200 ? -11.110 -9.749 -5.344 1.00 97.75 200 PRO A N 1
ATOM 1572 C CA . PRO A 1 200 ? -10.418 -9.061 -4.255 1.00 97.75 200 PRO A CA 1
ATOM 1573 C C . PRO A 1 200 ? -11.027 -7.719 -3.845 1.00 97.75 200 PRO A C 1
ATOM 1575 O O . PRO A 1 200 ? -11.163 -7.450 -2.650 1.00 97.75 200 PRO A O 1
ATOM 1578 N N . ASP A 1 201 ? -11.418 -6.891 -4.817 1.00 97.94 201 ASP A N 1
ATOM 1579 C CA . ASP A 1 201 ? -11.999 -5.576 -4.544 1.00 97.94 201 ASP A CA 1
ATOM 1580 C C . ASP A 1 201 ? -13.339 -5.719 -3.798 1.00 97.94 201 ASP A C 1
ATOM 1582 O O . ASP A 1 201 ? -13.577 -5.002 -2.828 1.00 97.94 201 ASP A O 1
ATOM 1586 N N . VAL A 1 202 ? -14.172 -6.711 -4.138 1.00 98.12 202 VAL A N 1
ATOM 1587 C CA . VAL A 1 202 ? -15.408 -7.022 -3.392 1.00 98.12 202 VAL A CA 1
ATOM 1588 C C . VAL A 1 202 ? -15.113 -7.454 -1.952 1.00 98.12 202 VAL A C 1
ATOM 1590 O O . VAL A 1 202 ? -15.809 -7.015 -1.030 1.00 98.12 202 VAL A O 1
ATOM 1593 N N . ILE A 1 203 ? -14.080 -8.272 -1.721 1.00 98.25 203 ILE A N 1
ATOM 1594 C CA . ILE A 1 203 ? -13.669 -8.681 -0.364 1.00 98.25 203 ILE A CA 1
ATOM 1595 C C . ILE A 1 203 ? -13.247 -7.450 0.447 1.00 98.25 203 ILE A C 1
ATOM 1597 O O . ILE A 1 203 ? -13.711 -7.252 1.575 1.00 98.25 203 ILE A O 1
ATOM 1601 N N . PHE A 1 204 ? -12.415 -6.594 -0.148 1.00 98.31 204 PHE A N 1
ATOM 1602 C CA . PHE A 1 204 ? -11.942 -5.363 0.471 1.00 98.31 204 PHE A CA 1
ATOM 1603 C C . PHE A 1 204 ? -13.097 -4.410 0.804 1.00 98.31 204 PHE A C 1
ATOM 1605 O O . PHE A 1 204 ? -13.231 -3.959 1.945 1.00 98.31 204 PHE A O 1
ATOM 1612 N N . SER A 1 205 ? -13.982 -4.151 -0.163 1.00 98.12 205 SER A N 1
ATOM 1613 C CA . SER A 1 205 ? -15.164 -3.304 0.014 1.00 98.12 205 SER A CA 1
ATOM 1614 C C . SER A 1 205 ? -16.117 -3.857 1.069 1.00 98.12 205 SER A C 1
ATOM 1616 O O . SER A 1 205 ? -16.672 -3.085 1.847 1.00 98.12 205 SER A O 1
ATOM 1618 N N . THR A 1 206 ? -16.267 -5.180 1.164 1.00 98.25 206 THR A N 1
ATOM 1619 C CA . THR A 1 206 ? -17.056 -5.815 2.229 1.00 98.25 206 THR A CA 1
ATOM 1620 C C . THR A 1 206 ? -16.429 -5.559 3.600 1.00 98.25 206 THR A C 1
ATOM 1622 O O . THR A 1 206 ? -17.135 -5.191 4.539 1.00 98.25 206 THR A O 1
ATOM 1625 N N . GLY A 1 207 ? -15.102 -5.663 3.722 1.00 98.06 207 GLY A N 1
ATOM 1626 C CA . GLY A 1 207 ? -14.382 -5.322 4.952 1.00 98.06 207 GLY A CA 1
ATOM 1627 C C . GLY A 1 207 ? -14.567 -3.858 5.374 1.00 98.06 207 GLY A C 1
ATOM 1628 O O . GLY A 1 207 ? -14.790 -3.575 6.555 1.00 98.06 207 GLY A O 1
ATOM 1629 N N . ALA A 1 208 ? -14.550 -2.933 4.411 1.00 98.06 208 ALA A N 1
ATOM 1630 C CA . ALA A 1 208 ? -14.829 -1.516 4.644 1.00 98.06 208 ALA A CA 1
ATOM 1631 C C . ALA A 1 208 ? -16.294 -1.273 5.048 1.00 98.06 208 ALA A C 1
ATOM 1633 O O . ALA A 1 208 ? -16.566 -0.526 5.988 1.00 98.06 208 ALA A O 1
ATOM 1634 N N . MET A 1 209 ? -17.242 -1.949 4.395 1.00 98.31 209 MET A N 1
ATOM 1635 C CA . MET A 1 209 ? -18.667 -1.848 4.714 1.00 98.31 209 MET A CA 1
ATOM 1636 C C . MET A 1 209 ? -18.966 -2.355 6.129 1.00 98.31 209 MET A C 1
ATOM 1638 O O . MET A 1 209 ? -19.741 -1.744 6.856 1.00 98.31 209 MET A O 1
ATOM 1642 N N . LEU A 1 210 ? -18.313 -3.431 6.569 1.00 98.12 210 LEU A N 1
ATOM 1643 C CA . LEU A 1 210 ? -18.453 -3.937 7.935 1.00 98.12 210 LEU A CA 1
ATOM 1644 C C . LEU A 1 210 ? -17.917 -2.956 8.985 1.00 98.12 210 LEU A C 1
ATOM 1646 O O . LEU A 1 210 ? -18.533 -2.815 10.042 1.00 98.12 210 LEU A O 1
ATOM 1650 N N . LEU A 1 211 ? -16.823 -2.240 8.690 1.00 97.81 211 LEU A N 1
ATOM 1651 C CA . LEU A 1 211 ? -16.340 -1.154 9.551 1.00 97.81 211 LEU A CA 1
ATOM 1652 C C . LEU A 1 211 ? -17.366 -0.023 9.638 1.00 97.81 211 LEU A C 1
ATOM 1654 O O . LEU A 1 211 ? -17.660 0.480 10.721 1.00 97.81 211 LEU A O 1
ATOM 1658 N N . PHE A 1 212 ? -17.934 0.360 8.497 1.00 97.69 212 PHE A N 1
ATOM 1659 C CA . PHE A 1 212 ? -18.967 1.384 8.434 1.00 97.69 212 PHE A CA 1
ATOM 1660 C C . PHE A 1 212 ? -20.215 0.981 9.235 1.00 97.69 212 PHE A C 1
ATOM 1662 O O . PHE A 1 212 ? -20.699 1.755 10.060 1.00 97.69 212 PHE A O 1
ATOM 1669 N N . LEU A 1 213 ? -20.684 -0.260 9.084 1.00 96.94 213 LEU A N 1
ATOM 1670 C CA . LEU A 1 213 ? -21.796 -0.810 9.864 1.00 96.94 213 LEU A CA 1
ATOM 1671 C C . LEU A 1 213 ? -21.481 -0.877 11.363 1.00 96.94 213 LEU A C 1
ATOM 1673 O O . LEU A 1 213 ? -22.361 -0.604 12.181 1.00 96.94 213 LEU A O 1
ATOM 1677 N N . PHE A 1 214 ? -20.239 -1.196 11.738 1.00 96.75 214 PHE A N 1
ATOM 1678 C CA . PHE A 1 214 ? -19.788 -1.119 13.127 1.00 96.75 214 PHE A CA 1
ATOM 1679 C C . PHE A 1 214 ? -19.940 0.303 13.678 1.00 96.75 214 PHE A C 1
ATOM 1681 O O . PHE A 1 214 ? -20.510 0.470 14.754 1.00 96.75 214 PHE A O 1
ATOM 1688 N N . LEU A 1 215 ? -19.502 1.323 12.936 1.00 95.88 215 LEU A N 1
ATOM 1689 C CA . LEU A 1 215 ? -19.619 2.721 13.358 1.00 95.88 215 LEU A CA 1
ATOM 1690 C C . LEU A 1 215 ? -21.077 3.169 13.475 1.00 95.88 215 LEU A C 1
ATOM 1692 O O . LEU A 1 215 ? -21.453 3.757 14.489 1.00 95.88 215 LEU A O 1
ATOM 1696 N N . LEU A 1 216 ? -21.915 2.838 12.489 1.00 94.94 216 LEU A N 1
ATOM 1697 C CA . LEU A 1 216 ? -23.348 3.137 12.538 1.00 94.94 216 LEU A CA 1
ATOM 1698 C C . LEU A 1 216 ? -24.014 2.498 13.757 1.00 94.94 216 LEU A C 1
ATOM 1700 O O . LEU A 1 216 ? -24.735 3.172 14.492 1.00 94.94 216 LEU A O 1
ATOM 1704 N N . ARG A 1 217 ? -23.732 1.216 14.014 1.00 93.31 217 ARG A N 1
ATOM 1705 C CA . ARG A 1 217 ? -24.222 0.511 15.202 1.00 93.31 217 ARG A CA 1
ATOM 1706 C C . ARG A 1 217 ? -23.737 1.183 16.486 1.00 93.31 217 ARG A C 1
ATOM 1708 O O . ARG A 1 217 ? -24.535 1.365 17.405 1.00 93.31 217 ARG A O 1
ATOM 1715 N N . ALA A 1 218 ? -22.454 1.533 16.556 1.00 92.31 218 ALA A N 1
ATOM 1716 C CA 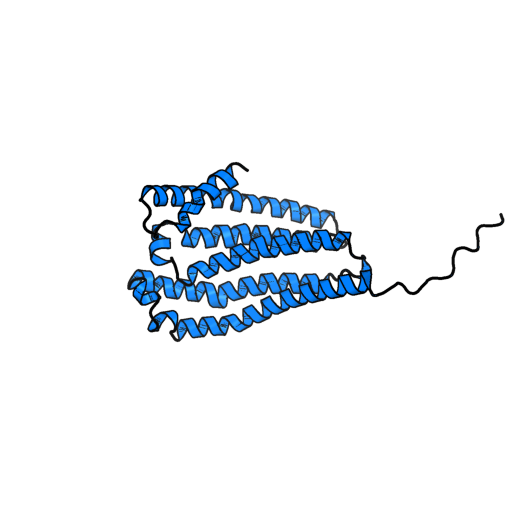. ALA A 1 218 ? -21.840 2.129 17.737 1.00 92.31 218 ALA A CA 1
ATOM 1717 C C . ALA A 1 218 ? -22.502 3.468 18.103 1.00 92.31 218 ALA A C 1
ATOM 1719 O O . ALA A 1 218 ? -22.858 3.694 19.263 1.00 92.31 218 ALA A O 1
ATOM 1720 N N . ILE A 1 219 ? -22.748 4.313 17.097 1.00 92.06 219 ILE A N 1
ATOM 1721 C CA . ILE A 1 219 ? -23.438 5.601 17.239 1.00 92.06 219 ILE A CA 1
ATOM 1722 C C . ILE A 1 219 ? -24.908 5.388 17.619 1.00 92.06 219 ILE A C 1
ATOM 1724 O O . ILE A 1 219 ? -25.383 5.975 18.593 1.00 92.06 219 ILE A O 1
ATOM 1728 N N . TRP A 1 220 ? -25.623 4.519 16.900 1.00 91.38 220 TRP A N 1
ATOM 1729 C CA . TRP A 1 220 ? -27.051 4.275 17.120 1.00 91.38 220 TRP A CA 1
ATOM 1730 C C . TRP A 1 220 ? -27.349 3.752 18.528 1.00 91.38 220 TRP A C 1
ATOM 1732 O O . TRP A 1 220 ? -28.242 4.249 19.214 1.00 91.38 220 TRP A O 1
ATOM 1742 N N . MET A 1 221 ? -26.582 2.765 18.988 1.00 89.81 221 MET A N 1
ATOM 1743 C CA . MET A 1 221 ? -26.779 2.159 20.306 1.00 89.81 221 MET A CA 1
ATOM 1744 C C . MET A 1 221 ? -26.348 3.080 21.452 1.00 89.81 221 MET A C 1
ATOM 1746 O O . MET A 1 221 ? -26.894 2.975 22.542 1.00 89.81 221 MET A O 1
ATOM 1750 N N . THR A 1 222 ? -25.377 3.969 21.223 1.00 89.38 222 THR A N 1
ATOM 1751 C CA . THR A 1 222 ? -24.876 4.881 22.264 1.00 89.38 222 THR A CA 1
ATOM 1752 C C . THR A 1 222 ? -25.754 6.119 22.420 1.00 89.38 222 THR A C 1
ATOM 1754 O O . THR A 1 222 ? -26.044 6.516 23.545 1.00 89.38 222 THR A O 1
ATOM 1757 N N . PHE A 1 223 ? -26.173 6.740 21.315 1.00 87.81 223 PHE A N 1
ATOM 1758 C CA . PHE A 1 223 ? -26.809 8.061 21.354 1.00 87.81 223 PHE A CA 1
ATOM 1759 C C . PHE A 1 223 ? -28.308 8.045 21.053 1.00 87.81 223 PHE A C 1
ATOM 1761 O O . PHE A 1 223 ? -29.035 8.903 21.549 1.00 87.81 223 PHE A O 1
ATOM 1768 N N . ILE A 1 224 ? -28.783 7.094 20.245 1.00 83.31 224 ILE A N 1
ATOM 1769 C CA . ILE A 1 224 ? -30.170 7.089 19.749 1.00 83.31 224 ILE A CA 1
ATOM 1770 C C . ILE A 1 224 ? -31.030 6.120 20.562 1.00 83.31 224 ILE A C 1
ATOM 1772 O O . ILE A 1 224 ? -32.155 6.439 20.950 1.00 83.31 224 ILE A O 1
ATOM 1776 N N . SER A 1 225 ? -30.480 4.954 20.886 1.00 73.62 225 SER A N 1
ATOM 1777 C CA . SER A 1 225 ? -31.139 3.963 21.732 1.00 73.62 225 SER A CA 1
ATOM 1778 C C . SER A 1 225 ? -31.024 4.392 23.199 1.00 73.62 225 SER A C 1
ATOM 1780 O O . SER A 1 225 ? -30.086 4.010 23.893 1.00 73.62 225 SER A O 1
ATOM 1782 N N . LYS A 1 226 ? -31.950 5.230 23.689 1.00 59.22 226 LYS A N 1
ATOM 1783 C CA . LYS A 1 226 ? -32.040 5.532 25.130 1.00 59.22 226 LYS A CA 1
ATOM 1784 C C . LYS A 1 226 ? -32.195 4.226 25.924 1.00 59.22 226 LYS A C 1
ATOM 1786 O O . LYS A 1 226 ? -32.934 3.345 25.479 1.00 59.22 226 LYS A O 1
ATOM 1791 N N . PRO A 1 227 ? -31.590 4.104 27.120 1.00 49.34 227 PRO A N 1
ATOM 1792 C CA . PRO A 1 227 ? -31.910 2.994 27.998 1.00 49.34 227 PRO A CA 1
ATOM 1793 C C . PRO A 1 227 ? -33.395 3.081 28.356 1.00 49.34 227 PRO A C 1
ATOM 1795 O O . PRO A 1 227 ? -33.913 4.156 28.679 1.00 49.34 227 PRO A O 1
ATOM 1798 N N . ILE A 1 228 ? -34.077 1.938 28.301 1.00 47.72 228 ILE A N 1
ATOM 1799 C CA . ILE A 1 228 ? -35.348 1.747 28.996 1.00 47.72 228 ILE A CA 1
ATOM 1800 C C . ILE A 1 228 ? -35.116 2.227 30.433 1.00 47.72 228 ILE A C 1
ATOM 1802 O O . ILE A 1 228 ? -34.211 1.743 31.112 1.00 47.72 228 ILE A O 1
ATOM 1806 N N . ARG A 1 229 ? -35.875 3.245 30.855 1.00 44.88 229 ARG A N 1
ATOM 1807 C CA . ARG A 1 229 ? -35.878 3.762 32.227 1.00 44.88 229 ARG A CA 1
ATOM 1808 C C . ARG A 1 229 ? -35.994 2.584 33.199 1.00 44.88 229 ARG A C 1
ATOM 1810 O O . ARG A 1 229 ? -37.072 2.007 33.293 1.00 44.88 229 ARG A O 1
ATOM 1817 N N . SER A 1 230 ? -34.958 2.294 33.982 1.00 38.91 230 SER A N 1
ATOM 1818 C CA . SER A 1 230 ? -35.179 1.693 35.296 1.00 38.91 230 SER A CA 1
ATOM 1819 C C . SER A 1 230 ? -35.589 2.816 36.249 1.00 38.91 230 SER A C 1
ATOM 1821 O O . SER A 1 230 ? -34.783 3.462 36.916 1.00 38.91 230 SER A O 1
ATOM 1823 N N . GLY A 1 231 ? -36.893 3.098 36.261 1.00 43.72 231 GLY A N 1
ATOM 1824 C CA . GLY A 1 231 ? -37.517 3.464 37.525 1.00 43.72 231 GLY A CA 1
ATOM 1825 C C . GLY A 1 231 ? -37.344 2.294 38.499 1.00 43.72 231 GLY A C 1
ATOM 1826 O O . GLY A 1 231 ? -37.269 1.155 38.057 1.00 43.72 231 GLY A O 1
ATOM 1827 N N . GLU A 1 232 ? -37.292 2.606 39.794 1.00 44.72 232 GLU A N 1
ATOM 1828 C CA . GLU A 1 232 ? -37.171 1.668 40.926 1.00 44.72 232 GLU A CA 1
ATOM 1829 C C . GLU A 1 232 ? -35.741 1.264 41.328 1.00 44.72 232 GLU A C 1
ATOM 1831 O O . GLU A 1 232 ? -35.274 0.177 41.032 1.00 44.72 232 GLU A O 1
ATOM 1836 N N . HIS A 1 233 ? -35.050 2.145 42.068 1.00 38.50 233 HIS A N 1
ATOM 1837 C CA . HIS A 1 233 ? -34.319 1.769 43.299 1.00 38.50 233 HIS A CA 1
ATOM 1838 C C . HIS A 1 233 ? -33.727 2.996 44.028 1.00 38.50 233 HIS A C 1
ATOM 1840 O O . HIS A 1 233 ? -32.542 3.060 44.339 1.00 38.50 233 HIS A O 1
ATOM 1846 N N . PHE A 1 234 ? -34.558 3.999 44.342 1.00 38.16 234 PHE A N 1
ATOM 1847 C CA . PHE A 1 234 ? -34.156 5.077 45.268 1.00 38.16 234 PHE A CA 1
ATOM 1848 C C . PHE A 1 234 ? -35.219 5.406 46.329 1.00 38.16 234 PHE A C 1
ATOM 1850 O O . PHE A 1 234 ? -35.368 6.538 46.781 1.00 38.16 234 PHE A O 1
ATOM 1857 N N . ARG A 1 235 ? -35.968 4.386 46.762 1.00 40.09 235 ARG A N 1
ATOM 1858 C CA . ARG A 1 235 ? -36.780 4.417 47.986 1.00 40.09 235 ARG A CA 1
ATOM 1859 C C . ARG A 1 235 ? -36.498 3.156 48.790 1.00 40.09 235 ARG A C 1
ATOM 1861 O O . ARG A 1 235 ? -37.268 2.218 48.705 1.00 40.09 235 ARG A O 1
ATOM 1868 N N . GLN A 1 236 ? -35.376 3.122 49.506 1.00 38.41 236 GLN A N 1
ATOM 1869 C CA . GLN A 1 236 ? -35.173 2.278 50.698 1.00 38.41 236 GLN A CA 1
ATOM 1870 C C . GLN A 1 236 ? -33.793 2.565 51.319 1.00 38.41 236 GLN A C 1
ATOM 1872 O O . GLN A 1 236 ? -32.929 1.707 51.400 1.00 38.41 236 GLN A O 1
ATOM 1877 N N . ARG A 1 237 ? -33.557 3.818 51.726 1.00 41.50 237 ARG A N 1
ATOM 1878 C CA . ARG A 1 237 ? -32.581 4.166 52.779 1.00 41.50 237 ARG A CA 1
ATOM 1879 C C . ARG A 1 237 ? -33.104 5.368 53.567 1.00 41.50 237 ARG A C 1
ATOM 1881 O O . ARG A 1 237 ? -32.555 6.461 53.527 1.00 41.50 237 ARG A O 1
ATOM 1888 N N . LYS A 1 238 ? -34.244 5.170 54.223 1.00 41.12 238 LYS A N 1
ATOM 1889 C CA . LYS A 1 238 ? -34.667 5.920 55.409 1.00 41.12 238 LYS A CA 1
ATOM 1890 C C . LYS A 1 238 ? -35.223 4.872 56.369 1.00 41.12 238 LYS A C 1
ATOM 1892 O O . LYS A 1 238 ? -36.103 4.126 55.957 1.00 41.12 238 LYS A O 1
ATOM 1897 N N . HIS A 1 239 ? -34.687 4.855 57.588 1.00 40.22 239 HIS A N 1
ATOM 1898 C CA . HIS A 1 239 ? -34.925 3.909 58.689 1.00 40.22 239 HIS A CA 1
ATOM 1899 C C . HIS A 1 239 ? -34.075 2.633 58.687 1.00 40.22 239 HIS A C 1
ATOM 1901 O O . HIS A 1 239 ? -34.485 1.607 58.159 1.00 40.22 239 HIS A O 1
ATOM 1907 N N . SER A 1 240 ? -32.909 2.722 59.333 1.00 36.97 240 SER A N 1
ATOM 1908 C CA . SER A 1 240 ? -32.588 1.996 60.576 1.00 36.97 240 SER A CA 1
ATOM 1909 C C . SER A 1 240 ? -31.217 2.442 61.065 1.00 36.97 240 SER A C 1
ATOM 1911 O O . SER A 1 240 ? -30.264 2.280 60.267 1.00 36.97 240 SER A O 1
#

Sequence (240 aa):
MFLYLGSGVIGTFHHLYWVGTPTAIIALGAVFSALEVVPLSLLGFEVAHNLKVIEAGGTEYAYKWLIYFFISVSFWNLVGAGVFGFLINPPIVLYYAQGINTTPIHSHAALFGVYGLLAISLLLFSVRHIVTRASWSDGLLKWSFWGLNGGLVSMMIFSLIPSGFYQFYYAVKYGLWFARSPEIASGPVIRAFSWARLAPDVIFSTGAMLLFLFLLRAIWMTFISKPIRSGEHFRQRKHS

Nearest PDB structures (foldseek):
  3ayf-assembly1_A  TM=9.815E-01  e=2.183E-12  Geobacillus stearothermophilus
  8bgw-assembly1_A  TM=9.525E-01  e=8.722E-13  Achromobacter xylosoxidans
  6qq6-assembly1_B  TM=9.563E-01  e=2.716E-12  Achromobacter xylosoxidans
  6l3h-assembly1_A  TM=9.657E-01  e=7.752E-12  Neisseria meningitidis alpha14
  6qq5-assembly1_B  TM=9.471E-01  e=8.837E-12  Achromobacter xylosoxidans

Foldseek 3Di:
DCLQCVLVVLLVLLVVLPVPDDVVSLVSNLVSLLSNLVVLVVLLVVLVVLVVVLVVCPPVNLLNLLSVLVSQLSVLSNVQCRVLVVCCRRSVNVQLQPPFLSVVLNCLSNCCSHVVSNVVSVVSVVLSVQFDPVLADPPLSVLLSCLQVVLSVQLNVQARVVRSVQLSVCCVVPNNCRSPDCCNCVNPVNVNSVVSNVVSVVSNVSSVVSSVVSVVSRCCVGPVVDPDDPDDDDPDPDDD

pLDDT: mean 89.44, std 13.89, range [36.97, 98.44]

Secondary structure (DSSP, 8-state):
-HHHHHHHHHHGGGGSTTTT--HHHHHHHHHHHHHHHHHHHHHHHHHHHHHHHHHHH-TT-TTHHHHHHHHHHHHHIIIIIIIHHHHT-SHHHHHHHTTSTHHHHHHIIIIIIIIIHHHHHHHHHHHHHHS-GGG--HHHHHHHHHHHHHHHHHHIIIIIHHHHHHHHHHHHHH-HHHHTSHHHHTSHHHHHHHHHTHHHHHHHHHHHHHHHHHHHHHHIIIIISPPP-----SS--S--